Protein AF-A0A9P3NGM6-F1 (afdb_monomer_lite)

Foldseek 3Di:
DQDQANEPPGDGNPVPPVVVLVVVVVCVVVPDDAAEAEDQAAQLNQFPCSAQQEDADFQDFTGDLVCLLVLLCVQLVVQLCQQPPCPSHDRDAHQEYEYAAQQCVRPRHGPDPDGHGNDDPVSVLVSQVSNVVSCVVSVGNHFYEDDNHAAPVVVVVVPPRDPRHPYYHYHCPDPPDQPLDPVRDGDDDDDD

Structure (mmCIF, N/CA/C/O backbone):
data_AF-A0A9P3NGM6-F1
#
_entry.id   AF-A0A9P3NGM6-F1
#
loop_
_atom_site.group_PDB
_atom_site.id
_atom_site.type_symbol
_atom_site.label_atom_id
_atom_site.label_alt_id
_atom_site.label_comp_id
_atom_site.label_asym_id
_atom_site.label_entity_id
_atom_site.label_seq_id
_atom_site.pdbx_PDB_ins_code
_atom_site.Cartn_x
_atom_site.Cartn_y
_atom_site.Cartn_z
_atom_site.occupancy
_atom_site.B_iso_or_equiv
_atom_site.auth_seq_id
_atom_site.auth_comp_id
_atom_site.auth_asym_id
_atom_site.auth_atom_id
_atom_site.pdbx_PDB_model_num
ATOM 1 N N . MET A 1 1 ? -3.422 -10.072 -10.044 1.00 57.44 1 MET A N 1
ATOM 2 C CA . MET A 1 1 ? -4.865 -10.132 -9.721 1.00 57.44 1 MET A CA 1
ATOM 3 C C . MET A 1 1 ? -5.518 -8.788 -10.032 1.00 57.44 1 MET A C 1
ATOM 5 O O . MET A 1 1 ? -4.798 -7.800 -10.123 1.00 57.44 1 MET A O 1
ATOM 9 N N . PRO A 1 2 ? -6.843 -8.706 -10.247 1.00 73.12 2 PRO A N 1
ATOM 10 C CA . PRO A 1 2 ? -7.509 -7.411 -10.351 1.00 73.12 2 PRO A CA 1
ATOM 11 C C . PRO A 1 2 ? -7.642 -6.774 -8.958 1.00 73.12 2 PRO A C 1
ATOM 13 O O . PRO A 1 2 ? -8.275 -7.360 -8.088 1.00 73.12 2 PRO A O 1
ATOM 16 N N . GLY A 1 3 ? -7.056 -5.591 -8.755 1.00 87.56 3 GLY A N 1
ATOM 17 C CA . GLY A 1 3 ? -7.265 -4.783 -7.545 1.00 87.56 3 GLY A CA 1
ATOM 18 C C . GLY A 1 3 ? -8.588 -4.005 -7.570 1.00 87.56 3 GLY A C 1
ATOM 19 O O . GLY A 1 3 ? -9.432 -4.200 -8.449 1.00 87.56 3 GLY A O 1
ATOM 20 N N . PHE A 1 4 ? -8.756 -3.045 -6.655 1.00 95.44 4 PHE A N 1
ATOM 21 C CA . PHE A 1 4 ? -9.969 -2.216 -6.578 1.00 95.44 4 PHE A CA 1
ATOM 22 C C . PHE A 1 4 ? -10.139 -1.248 -7.755 1.00 95.44 4 PHE A C 1
ATOM 24 O O . PHE A 1 4 ? -11.203 -0.653 -7.894 1.00 95.44 4 PHE A O 1
ATOM 31 N N . LYS A 1 5 ? -9.131 -1.074 -8.616 1.00 95.56 5 LYS A N 1
ATOM 32 C CA . LYS A 1 5 ? -9.192 -0.171 -9.770 1.00 95.56 5 LYS A CA 1
ATOM 33 C C . LYS A 1 5 ? -8.543 -0.811 -11.001 1.00 95.56 5 LYS A C 1
ATOM 35 O O . LYS A 1 5 ? -7.358 -1.142 -10.994 1.00 95.56 5 LYS A O 1
ATOM 40 N N . ALA A 1 6 ? -9.338 -1.004 -12.055 1.00 93.69 6 ALA A N 1
ATOM 41 C CA . ALA A 1 6 ? -8.944 -1.797 -13.224 1.00 93.69 6 ALA A CA 1
ATOM 42 C C . ALA A 1 6 ? -7.950 -1.080 -14.156 1.00 93.69 6 ALA A C 1
ATOM 44 O O . ALA A 1 6 ? -7.075 -1.728 -14.728 1.00 93.69 6 ALA A O 1
ATOM 45 N N . THR A 1 7 ? -8.089 0.241 -14.296 1.00 94.62 7 THR A N 1
ATOM 46 C CA . THR A 1 7 ? -7.238 1.126 -15.106 1.00 94.62 7 THR A CA 1
ATOM 47 C C . THR A 1 7 ? -7.123 2.492 -14.433 1.00 94.62 7 THR A C 1
ATOM 49 O O . THR A 1 7 ? -7.882 2.800 -13.515 1.00 94.62 7 THR A O 1
ATOM 52 N N . GLU A 1 8 ? -6.229 3.346 -14.922 1.00 93.25 8 GLU A N 1
ATOM 53 C CA . GLU A 1 8 ? -6.062 4.719 -14.435 1.00 93.25 8 GLU A CA 1
ATOM 54 C C . GLU A 1 8 ? -7.365 5.544 -14.462 1.00 93.25 8 GLU A C 1
ATOM 56 O O . GLU A 1 8 ? -7.670 6.252 -13.499 1.00 93.25 8 GLU A O 1
ATOM 61 N N . GLN A 1 9 ? -8.167 5.413 -15.523 1.00 95.25 9 GLN A N 1
ATOM 62 C CA . GLN A 1 9 ? -9.415 6.166 -15.715 1.00 95.25 9 GLN A CA 1
ATOM 63 C C . GLN A 1 9 ? -10.650 5.458 -15.137 1.00 95.25 9 GLN A C 1
ATOM 65 O O . GLN A 1 9 ? -11.727 6.051 -15.081 1.00 95.25 9 GLN A O 1
ATOM 70 N N . ALA A 1 10 ? -10.533 4.194 -14.720 1.00 95.06 10 ALA A N 1
ATOM 71 C CA . ALA A 1 10 ? -11.658 3.462 -14.155 1.00 95.06 10 ALA A CA 1
ATOM 72 C C . ALA A 1 10 ? -12.055 4.009 -12.774 1.00 95.06 10 ALA A C 1
ATOM 74 O O . ALA A 1 10 ? -11.213 4.412 -11.969 1.00 95.06 10 ALA A O 1
ATOM 75 N N . GLY A 1 11 ? -13.351 3.956 -12.467 1.00 96.56 11 GLY A N 1
ATOM 76 C CA . GLY A 1 11 ? -13.821 4.107 -11.093 1.00 96.56 11 GLY A CA 1
ATOM 77 C C . GLY A 1 11 ? -13.379 2.933 -10.212 1.00 96.56 11 GLY A C 1
ATOM 78 O O . GLY A 1 11 ? -13.020 1.861 -10.707 1.00 96.56 11 GLY A O 1
ATOM 79 N N . TYR A 1 12 ? -13.442 3.123 -8.894 1.00 97.12 12 TYR A N 1
ATOM 80 C CA . TYR A 1 12 ? -13.217 2.032 -7.952 1.00 97.12 12 TYR A CA 1
ATOM 81 C C . TYR A 1 12 ? -14.314 0.967 -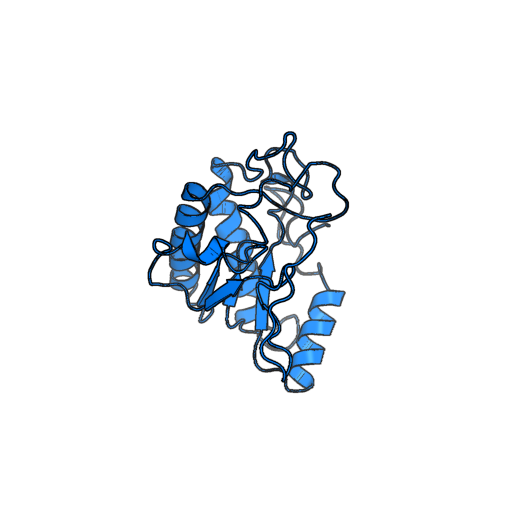8.058 1.00 97.12 12 TYR A C 1
ATOM 83 O O . TYR A 1 12 ? -15.506 1.256 -7.948 1.00 97.12 12 TYR A O 1
ATOM 91 N N . ASN A 1 13 ? -13.903 -0.289 -8.205 1.00 95.75 13 ASN A N 1
ATOM 92 C CA . ASN A 1 13 ? -14.754 -1.452 -8.042 1.00 95.75 13 ASN A CA 1
ATOM 93 C C . ASN A 1 13 ? -14.775 -1.888 -6.572 1.00 95.75 13 ASN A C 1
ATOM 95 O O . ASN A 1 13 ? -14.068 -2.805 -6.153 1.00 95.75 13 ASN A O 1
ATOM 99 N N . TRP A 1 14 ? -15.654 -1.272 -5.788 1.00 95.19 14 TRP A N 1
ATOM 100 C CA . TRP A 1 14 ? -15.840 -1.621 -4.382 1.00 95.19 14 TRP A CA 1
ATOM 101 C C . TRP A 1 14 ? -16.470 -3.005 -4.151 1.00 95.19 14 TRP A C 1
ATOM 103 O O . TRP A 1 14 ? -16.602 -3.417 -3.003 1.00 95.19 14 TRP A O 1
ATOM 113 N N . SER A 1 15 ? -16.830 -3.775 -5.182 1.00 92.81 15 SER A N 1
ATOM 114 C CA . SER A 1 15 ? -17.218 -5.179 -4.996 1.00 92.81 15 SER A CA 1
ATOM 115 C C . SER A 1 15 ? -16.034 -6.154 -5.068 1.00 92.81 15 SER A C 1
ATOM 117 O O . SER A 1 15 ? -16.223 -7.316 -4.707 1.00 92.81 15 SER A O 1
ATOM 119 N N . ALA A 1 16 ? -14.832 -5.712 -5.465 1.00 93.56 16 ALA A N 1
ATOM 120 C CA . ALA A 1 16 ? -13.618 -6.541 -5.532 1.00 93.56 16 ALA A CA 1
ATOM 121 C C . ALA A 1 16 ? -13.225 -7.156 -4.171 1.00 93.56 16 ALA A C 1
ATOM 123 O O . ALA A 1 16 ? -13.731 -6.742 -3.135 1.00 93.56 16 ALA A O 1
ATOM 124 N N . ASP A 1 17 ? -12.366 -8.178 -4.166 1.00 92.00 17 ASP A N 1
ATOM 125 C CA . ASP A 1 17 ? -11.807 -8.812 -2.955 1.00 92.00 17 ASP A CA 1
ATOM 126 C C . ASP A 1 17 ? -12.815 -9.301 -1.896 1.00 92.00 17 ASP A C 1
ATOM 128 O O . ASP A 1 17 ? -12.495 -9.439 -0.713 1.00 92.00 17 ASP A O 1
ATOM 132 N N . ASP A 1 18 ? -14.038 -9.656 -2.309 1.00 93.06 18 ASP A N 1
ATOM 133 C CA . ASP A 1 18 ? -15.101 -10.140 -1.414 1.00 93.06 18 ASP A CA 1
ATOM 134 C C . ASP A 1 18 ? -14.646 -11.276 -0.481 1.00 93.06 18 ASP A C 1
ATOM 136 O O . ASP A 1 18 ? -14.961 -11.284 0.710 1.00 93.06 18 ASP A O 1
ATOM 140 N N . ARG A 1 19 ? -13.840 -12.212 -0.995 1.00 94.12 19 ARG A N 1
ATOM 141 C CA . ARG A 1 19 ? -13.321 -13.335 -0.202 1.00 94.12 19 ARG A CA 1
ATOM 142 C C . ARG A 1 19 ? -12.354 -12.876 0.889 1.00 94.12 19 ARG A C 1
ATOM 144 O O . ARG A 1 19 ? -12.499 -13.312 2.029 1.00 94.12 19 ARG A O 1
ATOM 151 N N . GLN A 1 20 ? -11.410 -11.990 0.571 1.00 93.75 20 GLN A N 1
ATOM 152 C CA . GLN A 1 20 ? -10.463 -11.464 1.559 1.00 93.75 20 GLN A CA 1
ATOM 153 C C . GLN A 1 20 ? -11.188 -10.628 2.618 1.00 93.75 20 GLN A C 1
ATOM 155 O O . GLN A 1 20 ? -10.955 -10.813 3.811 1.00 93.75 20 GLN A O 1
ATOM 160 N N . ARG A 1 21 ? -12.165 -9.804 2.212 1.00 93.69 21 ARG A N 1
ATOM 161 C CA . ARG A 1 21 ? -13.014 -9.057 3.153 1.00 93.69 21 ARG A CA 1
ATOM 162 C C . ARG A 1 21 ? -13.778 -9.968 4.107 1.00 93.69 21 ARG A C 1
ATOM 164 O O . ARG A 1 21 ? -13.832 -9.695 5.304 1.00 93.69 21 ARG A O 1
ATOM 171 N N . LYS A 1 22 ? -14.348 -11.069 3.609 1.00 94.19 22 LYS A N 1
ATOM 172 C CA . LYS A 1 22 ? -15.044 -12.051 4.455 1.00 94.19 22 LYS A CA 1
ATOM 173 C C . LYS A 1 22 ? -14.111 -12.666 5.495 1.00 94.19 22 LYS A C 1
ATOM 175 O O . LYS A 1 22 ? -14.509 -12.769 6.652 1.00 94.19 22 LYS A O 1
ATOM 180 N N . VAL A 1 23 ? -12.881 -13.024 5.116 1.00 96.06 23 VAL A N 1
ATOM 181 C CA . VAL A 1 23 ? -11.865 -13.533 6.056 1.00 96.06 23 VAL A CA 1
ATOM 182 C C . VAL A 1 23 ? -11.509 -12.474 7.101 1.00 96.06 23 VAL A C 1
ATOM 184 O O . VAL A 1 23 ? -11.530 -12.769 8.294 1.00 96.06 23 VAL A O 1
ATOM 187 N N . LEU A 1 24 ? -11.275 -11.233 6.673 1.00 95.50 24 LEU A N 1
ATOM 188 C CA . LEU A 1 24 ? -10.952 -10.104 7.545 1.00 95.50 24 LEU A CA 1
ATOM 189 C C . LEU A 1 24 ? -12.030 -9.870 8.620 1.00 95.50 24 LEU A C 1
ATOM 191 O O . LEU A 1 24 ? -11.740 -9.857 9.818 1.00 95.50 24 LEU A O 1
ATOM 195 N N . PHE A 1 25 ? -13.298 -9.739 8.220 1.00 94.50 25 PHE A N 1
ATOM 196 C CA . PHE A 1 25 ? -14.391 -9.527 9.176 1.00 94.50 25 PHE A CA 1
ATOM 197 C C . PHE A 1 25 ? -14.659 -10.759 10.048 1.00 94.50 25 PHE A C 1
ATOM 199 O O . PHE A 1 25 ? -15.012 -10.618 11.220 1.00 94.50 25 PHE A O 1
ATOM 206 N N . ALA A 1 26 ? -14.453 -11.965 9.513 1.00 95.62 26 ALA A N 1
ATOM 207 C CA . ALA A 1 26 ? -14.552 -13.207 10.269 1.00 95.62 26 ALA A CA 1
ATOM 208 C C . ALA A 1 26 ? -13.467 -13.326 11.353 1.00 95.62 26 ALA A C 1
ATOM 210 O O . ALA A 1 26 ? -13.770 -13.826 12.440 1.00 95.62 26 ALA A O 1
ATOM 211 N N . ALA A 1 27 ? -12.239 -12.872 11.081 1.00 96.81 27 ALA A N 1
ATOM 212 C CA . ALA A 1 27 ? -11.154 -12.819 12.059 1.00 96.81 27 ALA A CA 1
ATOM 213 C C . ALA A 1 27 ? -11.482 -11.831 13.186 1.00 96.81 27 ALA A C 1
ATOM 215 O O . ALA A 1 27 ? -11.437 -12.197 14.361 1.00 96.81 27 ALA A O 1
ATOM 216 N N . ARG A 1 28 ? -11.941 -10.620 12.841 1.00 95.19 28 ARG A N 1
ATOM 217 C CA . ARG A 1 28 ? -12.390 -9.626 13.830 1.00 95.19 28 ARG A CA 1
ATOM 218 C C . ARG A 1 28 ? -13.531 -10.131 14.704 1.00 95.19 28 ARG A C 1
ATOM 220 O O . ARG A 1 28 ? -13.501 -9.967 15.918 1.00 95.19 28 ARG A O 1
ATOM 227 N N . ALA A 1 29 ? -14.531 -10.781 14.110 1.00 95.25 29 ALA A N 1
ATOM 228 C CA . ALA A 1 29 ? -15.649 -11.355 14.860 1.00 95.25 29 ALA A CA 1
ATOM 229 C C . ALA A 1 29 ? -15.215 -12.456 15.847 1.00 95.25 29 ALA A C 1
ATOM 231 O O . ALA A 1 29 ? -15.937 -12.736 16.799 1.00 95.25 29 ALA A O 1
ATOM 232 N N . ARG A 1 30 ? -14.042 -13.066 15.631 1.00 97.50 30 ARG A N 1
ATOM 233 C CA . ARG A 1 30 ? -13.434 -14.073 16.514 1.00 97.50 30 ARG A CA 1
ATOM 234 C C . ARG A 1 30 ? -12.454 -13.483 17.533 1.00 97.50 30 ARG A C 1
ATOM 236 O O . ARG A 1 30 ? -11.846 -14.248 18.271 1.00 97.50 30 ARG A O 1
ATOM 243 N N . GLY A 1 31 ? -12.324 -12.158 17.595 1.00 97.38 31 GLY A N 1
ATOM 244 C CA . GLY A 1 31 ? -11.514 -11.469 18.598 1.00 97.38 31 GLY A CA 1
ATOM 245 C C . GLY A 1 31 ? -10.120 -11.052 18.136 1.00 97.38 31 GLY A C 1
ATOM 246 O O . GLY A 1 31 ? -9.357 -10.584 18.970 1.00 97.38 31 GLY A O 1
ATOM 247 N N . ALA A 1 32 ? -9.782 -11.179 16.846 1.00 97.44 32 ALA A N 1
ATOM 248 C CA . ALA A 1 32 ? -8.593 -10.505 16.329 1.00 97.44 32 ALA A CA 1
ATOM 249 C C . ALA A 1 32 ? -8.764 -8.982 16.468 1.00 97.44 32 ALA A C 1
ATOM 251 O O . ALA A 1 32 ? -9.821 -8.439 16.126 1.00 97.44 32 ALA A O 1
ATOM 252 N N . ASP A 1 33 ? -7.734 -8.317 16.974 1.00 96.50 33 ASP A N 1
ATOM 253 C CA . ASP A 1 33 ? -7.729 -6.892 17.308 1.00 96.50 33 ASP A CA 1
ATOM 254 C C . ASP A 1 33 ? -6.639 -6.098 16.579 1.00 96.50 33 ASP A C 1
ATOM 256 O O . ASP A 1 33 ? -6.723 -4.876 16.551 1.00 96.50 33 ASP A O 1
ATOM 260 N N . THR A 1 34 ? -5.684 -6.786 15.949 1.00 96.81 34 THR A N 1
ATOM 261 C CA . THR A 1 34 ? -4.604 -6.194 15.155 1.00 96.81 34 THR A CA 1
ATOM 262 C C . THR A 1 34 ? -4.780 -6.539 13.677 1.00 96.81 34 THR A C 1
ATOM 264 O O . THR A 1 34 ? -4.889 -7.716 13.319 1.00 96.81 34 THR A O 1
ATOM 267 N N . PHE A 1 35 ? -4.771 -5.530 12.808 1.00 97.75 35 PHE A N 1
ATOM 268 C CA . PHE A 1 35 ? -4.951 -5.671 11.365 1.00 97.75 35 PHE A CA 1
ATOM 269 C C . PHE A 1 35 ? -3.974 -4.788 10.590 1.00 97.75 35 PHE A C 1
ATOM 271 O O . PHE A 1 35 ? -3.855 -3.594 10.844 1.00 97.75 35 PHE A O 1
ATOM 278 N N . GLU A 1 36 ? -3.343 -5.362 9.572 1.00 98.12 36 GLU A N 1
ATOM 279 C CA . GLU A 1 36 ? -2.491 -4.644 8.626 1.00 98.12 36 GLU A CA 1
ATOM 280 C C . GLU A 1 36 ? -3.066 -4.768 7.215 1.00 98.12 36 GLU A C 1
ATOM 282 O O . GLU A 1 36 ? -3.498 -5.847 6.802 1.00 98.12 36 GLU A O 1
ATOM 287 N N . ALA A 1 37 ? -3.073 -3.656 6.484 1.00 97.81 37 ALA A N 1
ATOM 288 C CA . ALA A 1 37 ? -3.239 -3.659 5.038 1.00 97.81 37 ALA A CA 1
ATOM 289 C C . ALA A 1 37 ? -1.848 -3.599 4.403 1.00 97.81 37 ALA A C 1
ATOM 291 O O . ALA A 1 37 ? -1.041 -2.761 4.797 1.00 97.81 37 ALA A O 1
ATOM 292 N N . PHE A 1 38 ? -1.567 -4.453 3.421 1.00 97.50 38 PHE A N 1
ATOM 293 C CA . PHE A 1 38 ? -0.276 -4.464 2.736 1.00 97.50 38 PHE A CA 1
ATOM 294 C C . PHE A 1 38 ? -0.436 -4.670 1.230 1.00 97.50 38 PHE A C 1
ATOM 296 O O . PHE A 1 38 ? -1.475 -5.156 0.772 1.00 97.50 38 PHE A O 1
ATOM 303 N N . ALA A 1 39 ? 0.589 -4.298 0.464 1.00 96.94 39 ALA A N 1
ATOM 304 C CA . ALA A 1 39 ? 0.620 -4.463 -0.983 1.00 96.94 39 ALA A CA 1
ATOM 305 C C . ALA A 1 39 ? 1.906 -5.157 -1.446 1.00 96.94 39 ALA A C 1
ATOM 307 O O . ALA A 1 39 ? 3.011 -4.705 -1.155 1.00 96.94 39 ALA A O 1
ATOM 308 N N . ASN A 1 40 ? 1.748 -6.213 -2.249 1.00 97.19 40 ASN A N 1
ATOM 309 C CA . ASN A 1 40 ? 2.876 -6.862 -2.922 1.00 97.19 40 ASN A CA 1
ATOM 310 C C . ASN A 1 40 ? 3.357 -6.080 -4.148 1.00 97.19 40 ASN A C 1
ATOM 312 O O . ASN A 1 40 ? 4.536 -6.110 -4.494 1.00 97.19 40 ASN A O 1
ATOM 316 N N . SER A 1 41 ? 2.438 -5.404 -4.836 1.00 97.50 41 SER A N 1
ATOM 317 C CA . SER A 1 41 ? 2.723 -4.676 -6.067 1.00 97.50 41 SER A CA 1
ATOM 318 C C . SER A 1 41 ? 1.696 -3.562 -6.289 1.00 97.50 41 SER A C 1
ATOM 320 O O . SER A 1 41 ? 0.538 -3.707 -5.878 1.00 97.50 41 SER A O 1
ATOM 322 N N . PRO A 1 42 ? 2.067 -2.464 -6.967 1.00 97.56 42 PRO A N 1
ATOM 323 C CA . PRO A 1 42 ? 1.102 -1.527 -7.526 1.00 97.56 42 PRO A CA 1
ATOM 324 C C . PRO A 1 42 ? 0.170 -2.212 -8.543 1.00 97.56 42 PRO A C 1
ATOM 326 O O . PRO A 1 42 ? 0.544 -3.212 -9.162 1.00 97.56 42 PRO A O 1
ATOM 329 N N . PRO A 1 43 ? -1.028 -1.658 -8.806 1.00 97.00 43 PRO A N 1
ATOM 330 C CA . PRO A 1 43 ? -1.822 -2.057 -9.964 1.00 97.00 43 PRO A CA 1
ATOM 331 C C . PRO A 1 43 ? -0.990 -2.033 -11.258 1.00 97.00 43 PRO A C 1
ATOM 333 O O . PRO A 1 43 ? -0.248 -1.084 -11.493 1.00 97.00 43 PRO A O 1
ATOM 336 N N . TRP A 1 44 ? -1.152 -3.038 -12.128 1.00 96.81 44 TRP A N 1
ATOM 337 C CA . TRP A 1 44 ? -0.333 -3.228 -13.343 1.00 96.81 44 TRP A CA 1
ATOM 338 C C . TRP A 1 44 ? -0.226 -1.989 -14.249 1.00 96.81 44 TRP A C 1
ATOM 340 O O . TRP A 1 44 ? 0.771 -1.795 -14.935 1.00 96.81 44 TRP A O 1
ATOM 350 N N . TRP A 1 45 ? -1.244 -1.126 -14.269 1.00 96.44 45 TRP A N 1
ATOM 351 C CA . TRP A 1 45 ? -1.242 0.089 -15.086 1.00 96.44 45 TRP A CA 1
ATOM 352 C C . TRP A 1 45 ? -0.299 1.177 -14.536 1.00 96.44 45 TRP A C 1
ATOM 354 O O . TRP A 1 45 ? 0.187 2.012 -15.303 1.00 96.44 45 TRP A O 1
ATOM 364 N N . MET A 1 46 ? 0.037 1.117 -13.243 1.00 98.25 46 MET A N 1
ATOM 365 C CA . MET A 1 46 ? 1.085 1.926 -12.611 1.00 98.25 46 MET A CA 1
ATOM 366 C C . MET A 1 46 ? 2.488 1.329 -12.799 1.00 98.25 46 MET A C 1
ATOM 368 O O . MET A 1 46 ? 3.479 2.015 -12.538 1.00 98.25 46 MET A O 1
ATOM 372 N N . THR A 1 47 ? 2.604 0.062 -13.220 1.00 98.31 47 THR A N 1
ATOM 373 C CA . THR A 1 47 ? 3.908 -0.605 -13.297 1.00 98.31 47 THR A CA 1
ATOM 374 C C . THR A 1 47 ? 4.645 -0.297 -14.593 1.00 98.31 47 THR A C 1
ATOM 376 O O . THR A 1 47 ? 4.035 -0.044 -15.635 1.00 98.31 47 THR A O 1
ATOM 379 N N . VAL A 1 48 ? 5.980 -0.310 -14.538 1.00 98.38 48 VAL A N 1
ATOM 380 C CA . VAL A 1 48 ? 6.847 -0.068 -15.706 1.00 98.38 48 VAL A CA 1
ATOM 381 C C . VAL A 1 48 ? 6.677 -1.186 -16.734 1.00 98.38 48 VAL A C 1
ATOM 383 O O . VAL A 1 48 ? 6.545 -0.925 -17.928 1.00 98.38 48 VAL A O 1
ATOM 386 N N . SER A 1 49 ? 6.640 -2.437 -16.275 1.00 97.75 49 SER A N 1
ATOM 387 C CA . SER A 1 49 ? 6.583 -3.618 -17.138 1.00 97.75 49 SER A CA 1
ATOM 388 C C . SER A 1 49 ? 5.186 -3.934 -17.696 1.00 97.75 49 SER A C 1
ATOM 390 O O . SER A 1 49 ? 5.061 -4.795 -18.582 1.00 97.75 49 SER A O 1
ATOM 392 N N . GLY A 1 50 ? 4.147 -3.275 -17.164 1.00 96.94 50 GLY A N 1
ATOM 393 C CA . GLY A 1 50 ? 2.741 -3.621 -17.378 1.00 96.94 50 GLY A CA 1
ATOM 394 C C . GLY A 1 50 ? 2.319 -4.926 -16.694 1.00 96.94 50 GLY A C 1
ATOM 395 O O . GLY A 1 50 ? 1.266 -5.469 -17.017 1.00 96.94 50 GLY A O 1
ATOM 396 N N . ASP A 1 51 ? 3.148 -5.458 -15.793 1.00 96.94 51 ASP A N 1
ATOM 397 C CA . ASP A 1 51 ? 2.923 -6.695 -15.050 1.00 96.94 51 ASP A CA 1
ATOM 398 C C . ASP A 1 51 ? 3.090 -6.434 -13.545 1.00 96.94 51 ASP A C 1
ATOM 400 O O . ASP A 1 51 ? 3.960 -5.665 -13.125 1.00 96.94 51 ASP A O 1
ATOM 404 N N . VAL A 1 52 ? 2.238 -7.066 -12.739 1.00 97.25 52 VAL A N 1
ATOM 405 C CA . VAL A 1 52 ? 2.284 -7.011 -11.272 1.00 97.25 52 VAL A CA 1
ATOM 406 C C . VAL A 1 52 ? 3.374 -7.902 -10.686 1.00 97.25 52 VAL A C 1
ATOM 408 O O . VAL A 1 52 ? 3.693 -7.734 -9.515 1.00 97.25 52 VAL A O 1
ATOM 411 N N . ALA A 1 53 ? 3.924 -8.845 -11.454 1.00 97.44 53 ALA A N 1
ATOM 412 C CA . ALA A 1 53 ? 4.932 -9.787 -10.969 1.00 97.44 53 ALA A CA 1
ATOM 413 C C . ALA A 1 53 ? 6.342 -9.184 -10.843 1.00 97.44 53 ALA A C 1
ATOM 415 O O . ALA A 1 53 ? 7.182 -9.718 -10.119 1.00 97.44 53 ALA A O 1
ATOM 416 N N . GLY A 1 54 ? 6.606 -8.071 -11.535 1.00 97.81 54 GLY A N 1
ATOM 417 C CA . GLY A 1 54 ? 7.865 -7.346 -11.415 1.00 97.81 54 GLY A CA 1
ATOM 418 C C . GLY A 1 54 ? 8.387 -6.763 -12.724 1.00 97.81 54 GLY A C 1
ATOM 419 O O . GLY A 1 54 ? 7.654 -6.639 -13.709 1.00 97.81 54 GLY A O 1
ATOM 420 N N . ALA A 1 55 ? 9.657 -6.362 -12.714 1.00 97.69 55 ALA A N 1
ATOM 421 C CA . ALA A 1 55 ? 10.289 -5.630 -13.809 1.00 97.69 55 ALA A CA 1
ATOM 422 C C . ALA A 1 55 ? 10.689 -6.540 -14.980 1.00 97.69 55 ALA A C 1
ATOM 424 O O . ALA A 1 55 ? 10.701 -7.765 -14.871 1.00 97.69 55 ALA A O 1
ATOM 425 N N . ALA A 1 56 ? 11.009 -5.942 -16.130 1.00 97.44 56 ALA A N 1
ATOM 426 C CA . ALA A 1 56 ? 11.468 -6.703 -17.291 1.00 97.44 56 ALA A CA 1
ATOM 427 C C . ALA A 1 56 ? 12.868 -7.306 -17.074 1.00 97.44 56 ALA A C 1
ATOM 429 O O . ALA A 1 56 ? 13.114 -8.422 -17.530 1.00 97.44 56 ALA A O 1
ATOM 430 N N . ASN A 1 57 ? 13.750 -6.594 -16.362 1.00 96.31 57 ASN A N 1
ATOM 431 C CA . ASN A 1 57 ? 15.101 -7.048 -16.039 1.00 96.31 57 ASN A CA 1
ATOM 432 C C . ASN A 1 57 ? 15.339 -7.104 -14.523 1.00 96.31 57 ASN A C 1
ATOM 434 O O . ASN A 1 57 ? 14.725 -6.373 -13.743 1.00 96.31 57 ASN A O 1
ATOM 438 N N . TYR A 1 58 ? 16.274 -7.965 -14.115 1.00 93.81 58 TYR A N 1
ATOM 439 C CA . TYR A 1 58 ? 16.624 -8.174 -12.711 1.00 93.81 58 TYR A CA 1
ATOM 440 C C . TYR A 1 58 ? 17.139 -6.885 -12.063 1.00 93.81 58 TYR A C 1
ATOM 442 O O . TYR A 1 58 ? 17.974 -6.185 -12.636 1.00 93.81 58 TYR A O 1
ATOM 450 N N . GLY A 1 59 ? 16.668 -6.591 -10.851 1.00 92.25 59 GLY A N 1
ATOM 451 C CA . GLY A 1 59 ? 17.071 -5.415 -10.078 1.00 92.25 59 GLY A CA 1
ATOM 452 C C . GLY A 1 59 ? 16.458 -4.088 -10.535 1.00 92.25 59 GLY A C 1
ATOM 453 O O . GLY A 1 59 ? 16.613 -3.088 -9.836 1.00 92.25 59 GLY A O 1
ATOM 454 N N . GLU A 1 60 ? 15.745 -4.046 -11.664 1.00 96.25 60 GLU A N 1
ATOM 455 C CA . GLU A 1 60 ? 15.037 -2.839 -12.089 1.00 96.25 60 GLU A CA 1
ATOM 456 C C . GLU A 1 60 ? 13.794 -2.598 -11.230 1.00 96.25 60 GLU A C 1
ATOM 458 O O . GLU A 1 60 ? 13.096 -3.535 -10.838 1.00 96.25 60 GLU A O 1
ATOM 463 N N . GLY A 1 61 ? 13.511 -1.322 -10.955 1.00 97.56 61 GLY A N 1
ATOM 464 C CA . GLY A 1 61 ? 12.284 -0.905 -10.286 1.00 97.56 61 GLY A CA 1
ATOM 465 C C . GLY A 1 61 ? 11.066 -1.082 -11.190 1.00 97.56 61 GLY A C 1
ATOM 466 O O . GLY A 1 61 ? 11.154 -0.872 -12.399 1.00 97.56 61 GLY A O 1
ATOM 467 N N . ASN A 1 62 ? 9.921 -1.441 -10.608 1.00 98.38 62 ASN A N 1
ATOM 468 C CA . ASN A 1 62 ? 8.707 -1.711 -11.381 1.00 98.38 62 ASN A CA 1
ATOM 469 C C . ASN A 1 62 ? 7.553 -0.732 -11.117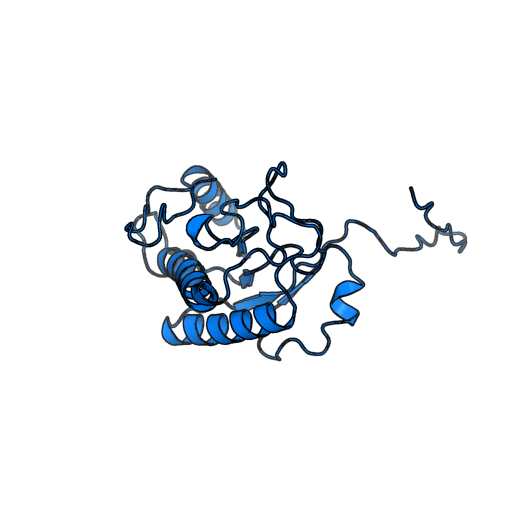 1.00 98.38 62 ASN A C 1
ATOM 471 O O . ASN A 1 62 ? 6.489 -0.905 -11.698 1.00 98.38 62 ASN A O 1
ATOM 475 N N . LEU A 1 63 ? 7.744 0.321 -10.318 1.00 98.62 63 LEU A N 1
ATOM 476 C CA . LEU A 1 63 ? 6.779 1.417 -10.174 1.00 98.62 63 LEU A CA 1
ATOM 477 C C . LEU A 1 63 ? 7.232 2.636 -10.988 1.00 98.62 63 LEU A C 1
ATOM 479 O O . LEU A 1 63 ? 8.321 3.170 -10.762 1.00 98.62 63 LEU A O 1
ATOM 483 N N . LYS A 1 64 ? 6.380 3.097 -11.908 1.00 98.50 64 LYS A N 1
ATOM 484 C CA . LYS A 1 64 ? 6.605 4.336 -12.663 1.00 98.50 64 LYS A CA 1
ATOM 485 C C . LYS A 1 64 ? 6.689 5.531 -11.711 1.00 98.50 64 LYS A C 1
ATOM 487 O O . LYS A 1 64 ? 5.847 5.681 -10.827 1.00 98.50 64 LYS A O 1
ATOM 492 N N . VAL A 1 65 ? 7.684 6.394 -11.905 1.00 97.94 65 VAL A N 1
ATOM 493 C CA . VAL A 1 65 ? 7.939 7.547 -11.019 1.00 97.94 65 VAL A CA 1
ATOM 494 C C . VAL A 1 65 ? 6.760 8.523 -11.022 1.00 97.94 65 VAL A C 1
ATOM 496 O O . VAL A 1 65 ? 6.381 9.049 -9.981 1.00 97.94 65 VAL A O 1
ATOM 499 N N . GLU A 1 66 ? 6.123 8.712 -12.174 1.00 98.25 66 GLU A N 1
ATOM 500 C CA . GLU A 1 66 ? 4.946 9.563 -12.343 1.00 98.25 66 GLU A CA 1
ATOM 501 C C . GLU A 1 66 ? 3.672 9.010 -11.676 1.00 98.25 66 GLU A C 1
ATOM 503 O O . GLU A 1 66 ? 2.703 9.747 -11.521 1.00 98.25 66 GLU A O 1
ATOM 508 N N . TYR A 1 67 ? 3.673 7.745 -11.232 1.00 98.56 67 TYR A N 1
ATOM 509 C CA . TYR A 1 67 ? 2.548 7.119 -10.528 1.00 98.56 67 TYR A CA 1
ATOM 510 C C . TYR A 1 67 ? 2.751 7.009 -9.011 1.00 98.56 67 TYR A C 1
ATOM 512 O O . TYR A 1 67 ? 1.896 6.436 -8.340 1.00 98.56 67 TYR A O 1
ATOM 520 N N . GLU A 1 68 ? 3.828 7.548 -8.432 1.00 98.56 68 GLU A N 1
ATOM 521 C CA . GLU A 1 68 ? 4.077 7.425 -6.985 1.00 98.56 68 GLU A CA 1
ATOM 522 C C . GLU A 1 68 ? 2.950 8.029 -6.134 1.00 98.56 68 GLU A C 1
ATOM 524 O O . GLU A 1 68 ? 2.487 7.395 -5.187 1.00 98.56 68 GLU A O 1
ATOM 529 N N . GLU A 1 69 ? 2.468 9.221 -6.490 1.00 98.50 69 GLU A N 1
ATOM 530 C CA . GLU A 1 69 ? 1.346 9.861 -5.793 1.00 98.50 69 GLU A CA 1
ATOM 531 C C . GLU A 1 69 ? 0.042 9.082 -6.013 1.00 98.50 69 GLU A C 1
ATOM 533 O O . GLU A 1 69 ? -0.683 8.799 -5.064 1.00 98.50 69 GLU A O 1
ATOM 538 N N . ALA A 1 70 ? -0.222 8.641 -7.246 1.00 98.38 70 ALA A N 1
ATOM 539 C CA . ALA A 1 70 ? -1.405 7.842 -7.562 1.00 98.38 70 ALA A CA 1
ATOM 540 C C . ALA A 1 70 ? -1.419 6.491 -6.824 1.00 98.38 70 ALA A C 1
ATOM 542 O O . ALA A 1 70 ? -2.485 6.016 -6.431 1.00 98.38 70 ALA A O 1
ATOM 543 N N . TYR A 1 71 ? -0.251 5.879 -6.617 1.00 98.62 71 TYR A N 1
ATOM 544 C CA . TYR A 1 71 ? -0.096 4.665 -5.821 1.00 98.62 71 TYR A CA 1
ATOM 545 C C . TYR A 1 71 ? -0.451 4.916 -4.354 1.00 98.62 71 TYR A C 1
ATOM 547 O O . TYR A 1 71 ? -1.226 4.161 -3.767 1.00 98.62 71 TYR A O 1
ATOM 555 N N . VAL A 1 72 ? 0.049 6.014 -3.783 1.00 98.62 72 VAL A N 1
ATOM 556 C CA . VAL A 1 72 ? -0.263 6.426 -2.410 1.00 98.62 72 VAL A CA 1
ATOM 557 C C . VAL A 1 72 ? -1.751 6.738 -2.237 1.00 98.62 72 VAL A C 1
ATOM 559 O O . VAL A 1 72 ? -2.365 6.248 -1.284 1.00 98.62 72 VAL A O 1
ATOM 562 N N . GLU A 1 73 ? -2.357 7.497 -3.153 1.00 98.56 73 GLU A N 1
ATOM 563 C CA . GLU A 1 73 ? -3.801 7.756 -3.113 1.00 98.56 73 GLU A CA 1
ATOM 564 C C . GLU A 1 73 ? -4.585 6.449 -3.213 1.00 98.56 73 GLU A C 1
ATOM 566 O O . GLU A 1 73 ? -5.488 6.236 -2.417 1.00 98.56 73 GLU A O 1
ATOM 571 N N . TYR A 1 74 ? -4.203 5.529 -4.105 1.00 98.50 74 TYR A N 1
ATOM 572 C CA . TYR A 1 74 ? -4.872 4.234 -4.225 1.00 98.50 74 TYR A CA 1
ATOM 573 C C . TYR A 1 74 ? -4.854 3.443 -2.911 1.00 98.50 74 TYR A C 1
ATOM 575 O O . TYR A 1 74 ? -5.902 2.988 -2.449 1.00 98.50 74 TYR A O 1
ATOM 583 N N . LEU A 1 75 ? -3.684 3.294 -2.282 1.00 98.75 75 LEU A N 1
ATOM 584 C CA . LEU A 1 75 ? -3.570 2.564 -1.018 1.00 98.75 75 LEU A CA 1
ATOM 585 C C . LEU A 1 75 ? -4.385 3.232 0.097 1.00 98.75 75 LEU A C 1
ATOM 587 O O . LEU A 1 75 ? -5.117 2.564 0.832 1.00 98.75 75 LEU A O 1
ATOM 591 N N . THR A 1 76 ? -4.280 4.555 0.218 1.00 98.69 76 THR A N 1
ATOM 592 C CA . THR A 1 76 ? -4.945 5.299 1.294 1.00 98.69 76 THR A CA 1
ATOM 593 C C . THR A 1 76 ? -6.447 5.466 1.070 1.00 98.69 76 THR A C 1
ATOM 595 O O . THR A 1 76 ? -7.188 5.468 2.049 1.00 98.69 76 THR A O 1
ATOM 598 N N . ASP A 1 77 ? -6.926 5.508 -0.175 1.00 98.44 77 ASP A N 1
ATOM 599 C CA . ASP A 1 77 ? -8.349 5.447 -0.534 1.00 98.44 77 ASP A CA 1
ATOM 600 C C . ASP A 1 77 ? -8.968 4.110 -0.118 1.00 98.44 77 ASP A C 1
ATOM 602 O O . ASP A 1 77 ? -10.077 4.075 0.416 1.00 98.44 77 ASP A O 1
ATOM 606 N N . VAL A 1 78 ? -8.256 2.997 -0.327 1.00 97.62 78 VAL A N 1
ATOM 607 C CA . VAL A 1 78 ? -8.726 1.672 0.100 1.00 97.62 78 VAL A CA 1
ATOM 608 C C . VAL A 1 78 ? -8.810 1.609 1.627 1.00 97.62 78 VAL A C 1
ATOM 610 O O . VAL A 1 78 ? -9.847 1.216 2.163 1.00 97.62 78 VAL A O 1
ATOM 613 N N . VAL A 1 79 ? -7.772 2.048 2.347 1.00 98.12 79 VAL A N 1
ATOM 614 C CA . VAL A 1 79 ? -7.797 2.108 3.823 1.00 98.12 79 VAL A CA 1
ATOM 615 C C . VAL A 1 79 ? -8.905 3.042 4.324 1.00 98.12 79 VAL A C 1
ATOM 617 O O . VAL A 1 79 ? -9.639 2.690 5.249 1.00 98.12 79 VAL A O 1
ATOM 620 N N . GLU A 1 80 ? -9.090 4.202 3.691 1.00 98.00 80 GLU A N 1
ATOM 621 C CA . GLU A 1 80 ? -10.166 5.141 4.011 1.00 98.00 80 GLU A CA 1
ATOM 622 C C . GLU A 1 80 ? -11.546 4.517 3.813 1.00 98.00 80 GLU A C 1
ATOM 624 O O . GLU A 1 80 ? -12.411 4.645 4.684 1.00 98.00 80 GLU A O 1
ATOM 629 N N . LYS A 1 81 ? -11.740 3.804 2.699 1.00 96.88 81 LYS A N 1
ATOM 630 C CA . LYS A 1 81 ? -12.973 3.079 2.397 1.00 96.88 81 LYS A CA 1
ATOM 631 C C . LYS A 1 81 ? -13.302 2.085 3.507 1.00 96.88 81 LYS A C 1
ATOM 633 O O . LYS A 1 81 ? -14.438 2.074 3.970 1.00 96.88 81 LYS A O 1
ATOM 638 N N . PHE A 1 82 ? -12.332 1.299 3.977 1.00 96.62 82 PHE A N 1
ATOM 639 C CA . PHE A 1 82 ? -12.542 0.397 5.114 1.00 96.62 82 PHE A CA 1
ATOM 640 C C . PHE A 1 82 ? -12.877 1.150 6.409 1.00 96.62 82 PHE A C 1
ATOM 642 O O . PHE A 1 82 ? -13.770 0.723 7.142 1.00 96.62 82 PHE A O 1
ATOM 649 N N . ALA A 1 83 ? -12.198 2.263 6.691 1.00 96.56 83 ALA A N 1
ATOM 650 C CA . ALA A 1 83 ? -12.348 2.990 7.949 1.00 96.56 83 ALA A CA 1
ATOM 651 C C . ALA A 1 83 ? -13.677 3.750 8.057 1.00 96.56 83 ALA A C 1
ATOM 653 O O . ALA A 1 83 ? -14.303 3.750 9.120 1.00 96.56 83 ALA A O 1
ATOM 654 N N . LYS A 1 84 ? -14.094 4.413 6.975 1.00 94.88 84 LYS A N 1
ATOM 655 C CA . LYS A 1 84 ? -15.196 5.386 6.991 1.00 94.88 84 LYS A CA 1
ATOM 656 C C . LYS A 1 84 ? -16.503 4.845 6.427 1.00 94.88 84 LYS A C 1
ATOM 658 O O . LYS A 1 84 ? -17.564 5.329 6.815 1.00 94.88 84 LYS A O 1
ATOM 663 N N . ASP A 1 85 ? -16.454 3.865 5.531 1.00 90.44 85 ASP A N 1
ATOM 664 C CA . ASP A 1 85 ? -17.646 3.355 4.864 1.00 90.44 85 ASP A CA 1
ATOM 665 C C . ASP A 1 85 ? -18.098 2.017 5.463 1.00 90.44 85 ASP A C 1
ATOM 667 O O . ASP A 1 85 ? -17.352 1.045 5.560 1.00 90.44 85 ASP A O 1
ATOM 671 N N . THR A 1 86 ? -19.365 1.963 5.858 1.00 87.69 86 THR A N 1
ATOM 672 C CA . THR A 1 86 ? -19.974 0.812 6.532 1.00 87.69 86 THR A CA 1
ATOM 673 C C . THR A 1 86 ? -20.797 -0.075 5.595 1.00 87.69 86 THR A C 1
ATOM 675 O O . THR A 1 86 ? -21.413 -1.035 6.047 1.00 87.69 86 THR A O 1
ATOM 678 N N . SER A 1 87 ? -20.779 0.163 4.280 1.00 87.62 87 SER A N 1
ATOM 679 C CA . SER A 1 87 ? -21.505 -0.653 3.286 1.00 87.62 87 SER A CA 1
ATOM 680 C C . SER A 1 87 ? -21.104 -2.133 3.272 1.00 87.62 87 SER A C 1
ATOM 682 O O . SER A 1 87 ? -21.877 -2.968 2.809 1.00 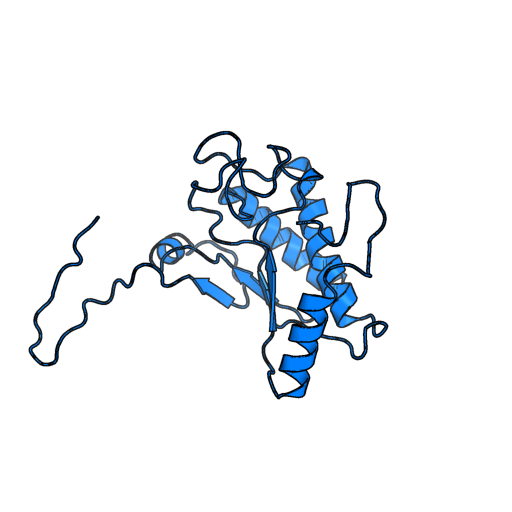87.62 87 SER A O 1
ATOM 684 N N . TRP A 1 88 ? -19.936 -2.490 3.816 1.00 85.38 88 TRP A N 1
ATOM 685 C CA . TRP A 1 88 ? -19.502 -3.882 4.001 1.00 85.38 88 TRP A CA 1
ATOM 686 C C . TRP A 1 88 ? -19.761 -4.435 5.417 1.00 85.38 88 TRP A C 1
ATOM 688 O O . TRP A 1 88 ? -19.288 -5.520 5.749 1.00 85.38 88 TRP A O 1
ATOM 698 N N . GLY A 1 89 ? -20.502 -3.709 6.261 1.00 76.62 89 GLY A N 1
ATOM 699 C CA . GLY A 1 89 ? -20.850 -4.093 7.630 1.00 76.62 89 GLY A CA 1
ATOM 700 C C . GLY A 1 89 ? -20.461 -3.027 8.658 1.00 76.62 89 GLY A C 1
ATOM 701 O O . GLY A 1 89 ? -21.151 -2.028 8.829 1.00 76.62 89 GLY A O 1
ATOM 702 N N . LYS A 1 90 ? -19.369 -3.252 9.397 1.00 77.06 90 LYS A N 1
ATOM 703 C CA . LYS A 1 90 ? -18.805 -2.278 10.352 1.00 77.06 90 LYS A CA 1
ATOM 704 C C . LYS A 1 90 ? -17.541 -1.664 9.758 1.00 77.06 90 LYS A C 1
ATOM 706 O O . LYS A 1 90 ? -16.785 -2.380 9.108 1.00 77.06 90 LYS A O 1
ATOM 711 N N . GLY A 1 91 ? -17.273 -0.392 10.057 1.00 89.19 91 GLY A N 1
ATOM 712 C CA . GLY A 1 91 ? -15.996 0.234 9.703 1.00 89.19 91 GLY A CA 1
ATOM 713 C C . GLY A 1 91 ? -14.824 -0.553 10.297 1.00 89.19 91 GLY A C 1
ATOM 714 O O . GL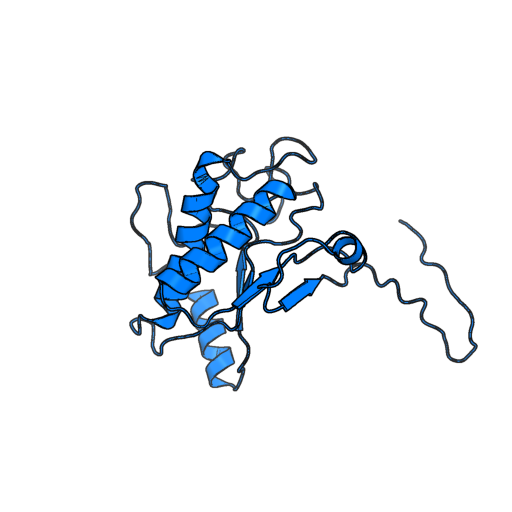Y A 1 91 ? -14.909 -1.036 11.434 1.00 89.19 91 GLY A O 1
ATOM 715 N N . MET A 1 92 ? -13.761 -0.725 9.522 1.00 93.88 92 MET A N 1
ATOM 716 C CA . MET A 1 92 ? -12.525 -1.417 9.876 1.00 93.88 92 MET A CA 1
ATOM 717 C C . MET A 1 92 ? -11.373 -0.418 9.855 1.00 93.88 92 MET A C 1
ATOM 719 O O . MET A 1 92 ? -11.098 0.186 8.825 1.00 93.88 92 MET A O 1
ATOM 723 N N . VAL A 1 93 ? -10.685 -0.271 10.982 1.00 95.94 93 VAL A N 1
ATOM 724 C CA . VAL A 1 93 ? -9.461 0.528 11.062 1.00 95.94 93 VAL A CA 1
ATOM 725 C C . VAL A 1 93 ? -8.295 -0.445 11.103 1.00 95.94 93 VAL A C 1
ATOM 727 O O . VAL A 1 93 ? -8.271 -1.314 11.969 1.00 95.94 93 VAL A O 1
ATOM 730 N N . PHE A 1 94 ? -7.372 -0.307 10.158 1.00 98.06 94 PHE A N 1
ATOM 731 C CA . PHE A 1 94 ? -6.096 -1.013 10.190 1.00 98.06 94 PHE A CA 1
ATOM 732 C C . PHE A 1 94 ? -5.131 -0.278 11.118 1.00 98.06 94 PHE A C 1
ATOM 734 O O . PHE A 1 94 ? -5.082 0.957 11.095 1.00 98.06 94 PHE A O 1
ATOM 741 N N . ASP A 1 95 ? -4.356 -1.026 11.895 1.00 98.44 95 ASP A N 1
ATOM 742 C CA . ASP A 1 95 ? -3.272 -0.502 12.723 1.00 98.44 95 ASP A CA 1
ATOM 743 C C . ASP A 1 95 ? -2.151 0.048 11.850 1.00 98.44 95 ASP A C 1
ATOM 745 O O . ASP A 1 95 ? -1.635 1.132 12.118 1.00 98.44 95 ASP A O 1
ATOM 749 N N . THR A 1 96 ? -1.811 -0.672 10.777 1.00 98.44 96 THR A N 1
ATOM 750 C CA . THR A 1 96 ? -0.763 -0.280 9.834 1.00 98.44 96 THR A CA 1
ATOM 751 C C . THR A 1 96 ? -1.183 -0.446 8.376 1.00 98.44 96 THR A C 1
ATOM 753 O O . THR A 1 96 ? -1.957 -1.336 8.015 1.00 98.44 96 THR A O 1
ATOM 756 N N . LEU A 1 97 ? -0.646 0.438 7.537 1.00 98.56 97 LEU A N 1
ATOM 757 C CA . LEU A 1 97 ? -0.547 0.283 6.091 1.00 98.56 97 LEU A CA 1
ATOM 758 C C . LEU A 1 97 ? 0.928 0.041 5.738 1.00 98.56 97 LEU A C 1
ATOM 760 O O . LEU A 1 97 ? 1.773 0.876 6.059 1.00 98.56 97 LEU A O 1
ATOM 764 N N . GLU A 1 98 ? 1.218 -1.076 5.076 1.00 97.19 98 GLU A N 1
ATOM 765 C CA . GLU A 1 98 ?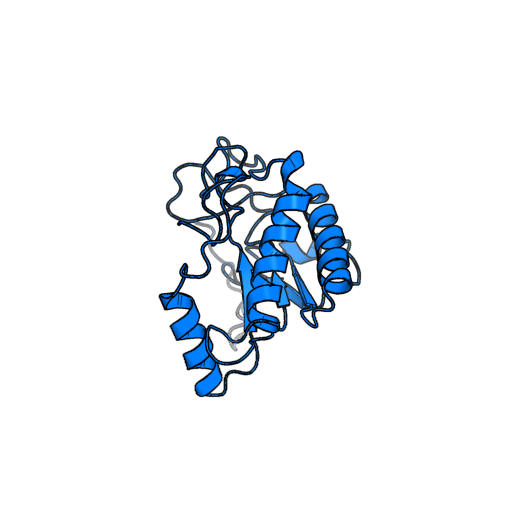 2.534 -1.438 4.539 1.00 97.19 98 GLU A CA 1
ATOM 766 C C . GLU A 1 98 ? 2.523 -1.291 3.003 1.00 97.19 98 GLU A C 1
ATOM 768 O O . GLU A 1 98 ? 1.903 -2.096 2.300 1.00 97.19 98 GLU A O 1
ATOM 773 N N . PRO A 1 99 ? 3.171 -0.258 2.439 1.00 97.06 99 PRO A N 1
ATOM 774 C CA . PRO A 1 99 ? 3.170 -0.043 0.995 1.00 97.06 99 PRO A CA 1
ATOM 775 C C . PRO A 1 99 ? 4.056 -1.019 0.209 1.00 97.06 99 PRO A C 1
ATOM 777 O O . PRO A 1 99 ? 4.055 -0.937 -1.023 1.00 97.06 99 PRO A O 1
ATOM 780 N N . PHE A 1 100 ? 4.853 -1.865 0.872 1.00 95.38 100 PHE A N 1
ATOM 781 C CA . PHE A 1 100 ? 5.902 -2.657 0.229 1.00 95.38 100 PHE A CA 1
ATOM 782 C C . PHE A 1 100 ? 5.964 -4.098 0.739 1.00 95.38 100 PHE A C 1
ATOM 784 O O . PHE A 1 100 ? 5.761 -4.358 1.915 1.00 95.38 100 PHE A O 1
ATOM 791 N N . ASN A 1 101 ? 6.368 -5.020 -0.132 1.00 95.44 101 ASN A N 1
ATOM 792 C CA . ASN A 1 101 ? 6.771 -6.373 0.247 1.00 95.44 101 ASN A CA 1
ATOM 793 C C . ASN A 1 101 ? 8.086 -6.699 -0.461 1.00 95.44 101 ASN A C 1
ATOM 795 O O . ASN A 1 101 ? 8.133 -6.707 -1.694 1.00 95.44 101 ASN A O 1
ATOM 799 N N . GLU A 1 102 ? 9.155 -6.943 0.299 1.00 93.44 102 GLU A N 1
ATOM 800 C CA . GLU A 1 102 ? 10.466 -7.358 -0.223 1.00 93.44 102 GLU A CA 1
ATOM 801 C C . GLU A 1 102 ? 11.000 -6.448 -1.350 1.00 93.44 102 GLU A C 1
ATOM 803 O O . GLU A 1 102 ? 11.606 -6.895 -2.324 1.00 93.44 102 GLU A O 1
ATOM 808 N N . ALA A 1 103 ? 10.752 -5.140 -1.257 1.00 92.44 103 ALA A N 1
ATOM 809 C CA . ALA A 1 103 ? 10.937 -4.236 -2.395 1.00 92.44 103 ALA A CA 1
ATOM 810 C C . ALA A 1 103 ? 12.407 -3.946 -2.758 1.00 92.44 103 ALA A C 1
ATOM 812 O O . ALA A 1 103 ? 12.690 -3.482 -3.864 1.00 92.44 103 ALA A O 1
ATOM 813 N N . LEU A 1 104 ? 13.348 -4.203 -1.844 1.00 89.38 104 LEU A N 1
ATOM 814 C CA . LEU A 1 104 ? 14.782 -3.923 -2.027 1.00 89.38 104 LEU A CA 1
ATOM 815 C C . LEU A 1 104 ? 15.579 -5.102 -2.594 1.00 89.38 104 LEU A C 1
ATOM 817 O O . LEU A 1 104 ? 16.791 -5.002 -2.768 1.00 89.38 104 LEU A O 1
ATOM 821 N N . GLU A 1 105 ? 14.911 -6.214 -2.862 1.00 85.38 105 GLU A N 1
ATOM 822 C CA . GLU A 1 105 ? 15.569 -7.498 -3.056 1.00 85.38 105 GLU A CA 1
ATOM 823 C C . GLU A 1 105 ? 15.957 -7.781 -4.521 1.00 85.38 105 GLU A C 1
ATOM 825 O O . GLU A 1 105 ? 16.884 -8.538 -4.811 1.00 85.38 105 GLU A O 1
ATOM 830 N N . GLY A 1 106 ? 15.289 -7.121 -5.470 1.00 89.62 106 GLY A N 1
ATOM 831 C CA . GLY A 1 106 ? 15.665 -7.117 -6.886 1.00 89.62 106 GLY A CA 1
ATOM 832 C C . GLY A 1 106 ? 15.151 -8.302 -7.710 1.00 89.62 106 GLY A C 1
ATOM 833 O O . GLY A 1 106 ? 15.231 -8.251 -8.939 1.00 89.62 106 GLY A O 1
ATOM 834 N N . TRP A 1 107 ? 14.592 -9.343 -7.085 1.00 92.50 107 TRP A N 1
ATOM 835 C CA . TRP A 1 107 ? 14.152 -10.565 -7.774 1.00 92.50 107 TRP A CA 1
ATOM 836 C C . TRP A 1 107 ? 12.746 -10.517 -8.371 1.00 92.50 107 TRP A C 1
ATOM 838 O O . TRP A 1 107 ? 12.356 -11.463 -9.059 1.00 92.50 107 TRP A O 1
ATOM 848 N N . TRP A 1 108 ? 11.971 -9.455 -8.143 1.00 97.38 108 TRP A N 1
ATOM 849 C CA . TRP A 1 108 ? 10.633 -9.352 -8.725 1.00 97.38 108 TRP A CA 1
ATOM 850 C C . TRP A 1 108 ? 10.713 -9.129 -10.236 1.00 97.38 108 TRP A C 1
ATOM 852 O O . TRP A 1 108 ? 11.138 -8.068 -10.700 1.00 97.38 108 TRP A O 1
ATOM 862 N N . MET A 1 109 ? 10.266 -10.125 -11.003 1.00 97.81 109 MET A N 1
ATOM 863 C CA . MET A 1 109 ? 10.403 -10.197 -12.457 1.00 97.81 109 MET A CA 1
ATOM 864 C C . MET A 1 109 ? 9.057 -10.429 -13.147 1.00 97.81 109 MET A C 1
ATOM 866 O O . MET A 1 109 ? 8.215 -11.203 -12.686 1.00 97.81 109 MET A O 1
ATOM 870 N N . LYS A 1 110 ? 8.887 -9.796 -14.309 1.00 97.62 110 LYS A N 1
ATOM 871 C CA . LYS A 1 110 ? 7.747 -9.978 -15.211 1.00 97.62 110 LYS A CA 1
ATOM 872 C C . LYS A 1 110 ? 7.540 -11.458 -15.541 1.00 97.62 110 LYS A C 1
ATOM 874 O O . LYS A 1 110 ? 8.500 -12.177 -15.814 1.00 97.62 110 LYS A O 1
ATOM 879 N N . GLY A 1 111 ? 6.283 -11.903 -15.557 1.00 96.56 111 GLY A N 1
ATOM 880 C CA . GLY A 1 111 ? 5.934 -13.312 -15.761 1.00 96.56 111 GLY A CA 1
ATOM 881 C C . GLY A 1 111 ? 6.206 -14.222 -14.556 1.00 96.56 111 GLY A C 1
ATOM 882 O O . GLY A 1 111 ? 6.089 -15.440 -14.686 1.00 96.56 111 GLY A O 1
ATOM 883 N N . GLY A 1 112 ? 6.564 -13.660 -13.397 1.00 94.75 112 GLY A N 1
ATOM 884 C CA . GLY A 1 112 ? 6.686 -14.396 -12.141 1.00 94.75 112 GLY A CA 1
ATOM 885 C C . GLY A 1 112 ? 5.361 -15.007 -11.665 1.00 94.75 112 GLY A C 1
ATOM 886 O O . GLY A 1 112 ? 4.272 -14.600 -12.065 1.00 94.75 112 GLY A O 1
ATOM 887 N N . GLY A 1 113 ? 5.455 -16.005 -10.782 1.00 95.31 113 GLY A N 1
ATOM 888 C CA . GLY A 1 113 ? 4.294 -16.749 -10.274 1.00 95.31 113 GLY A CA 1
ATOM 889 C C . GLY A 1 113 ? 3.465 -16.031 -9.200 1.00 95.31 113 GLY A C 1
ATOM 890 O O . GLY A 1 113 ? 2.437 -16.561 -8.784 1.00 95.31 113 GLY A O 1
ATOM 891 N N . GLN A 1 114 ? 3.900 -14.858 -8.734 1.00 95.88 114 GLN A N 1
ATOM 892 C CA . GLN A 1 114 ? 3.209 -14.050 -7.727 1.00 95.88 114 GLN A CA 1
ATOM 893 C C . GLN A 1 114 ? 3.415 -12.553 -7.983 1.00 95.88 114 GLN A C 1
ATOM 895 O O . GLN A 1 114 ? 4.287 -12.173 -8.760 1.00 95.88 114 GLN A O 1
ATOM 900 N N . GLU A 1 115 ? 2.605 -11.717 -7.332 1.00 97.00 115 GLU A N 1
ATOM 901 C CA . GLU A 1 115 ? 2.768 -10.260 -7.362 1.00 97.00 115 GLU A CA 1
ATOM 902 C C . GLU A 1 115 ? 4.015 -9.841 -6.582 1.00 97.00 115 GLU A C 1
ATOM 904 O O . GLU A 1 115 ? 4.317 -10.421 -5.541 1.00 97.00 115 GLU A O 1
ATOM 909 N N . GLY A 1 116 ? 4.702 -8.816 -7.073 1.00 97.19 116 GLY A N 1
ATOM 910 C CA . GLY A 1 116 ? 5.907 -8.280 -6.468 1.00 97.19 116 GLY A CA 1
ATOM 911 C C . GLY A 1 116 ? 6.403 -7.035 -7.195 1.00 97.19 116 GLY A C 1
ATOM 912 O O . GLY A 1 116 ? 6.192 -6.864 -8.399 1.00 97.19 116 GLY A O 1
ATOM 913 N N . CYS A 1 117 ? 7.066 -6.137 -6.473 1.00 97.56 117 CYS A N 1
ATOM 914 C CA . CYS A 1 117 ? 7.573 -4.904 -7.055 1.00 97.56 117 CYS A CA 1
ATOM 915 C C . CYS A 1 117 ? 8.893 -4.497 -6.410 1.00 97.56 117 CYS A C 1
ATOM 917 O O . CYS A 1 117 ? 8.935 -4.097 -5.249 1.00 97.56 117 CYS A O 1
ATOM 919 N N . ASN A 1 118 ? 9.966 -4.513 -7.201 1.00 96.44 118 ASN A N 1
ATOM 920 C CA . ASN A 1 118 ? 11.199 -3.847 -6.808 1.00 96.44 118 ASN A CA 1
ATOM 921 C C . ASN A 1 118 ? 10.942 -2.334 -6.766 1.00 96.44 118 ASN A C 1
ATOM 923 O O . ASN A 1 118 ? 10.432 -1.759 -7.735 1.00 96.44 118 ASN A O 1
ATOM 927 N N . ILE A 1 119 ? 11.300 -1.685 -5.662 1.00 95.12 119 ILE A N 1
ATOM 928 C CA . ILE A 1 119 ? 11.195 -0.235 -5.488 1.00 95.12 119 ILE A CA 1
ATOM 929 C C . ILE A 1 119 ? 12.490 0.239 -4.843 1.00 95.12 119 ILE A C 1
ATOM 931 O O . ILE A 1 119 ? 12.860 -0.180 -3.751 1.00 95.12 119 ILE A O 1
ATOM 935 N N . GLY A 1 120 ? 13.197 1.130 -5.536 1.00 91.44 120 GLY A N 1
ATOM 936 C CA . GLY A 1 120 ? 14.473 1.645 -5.054 1.00 91.44 120 GLY A CA 1
ATOM 937 C C . GLY A 1 120 ? 14.317 2.472 -3.776 1.00 91.44 120 GLY A C 1
ATOM 938 O O . GLY A 1 120 ? 13.324 3.172 -3.580 1.00 91.44 120 GLY A O 1
ATOM 939 N N . PHE A 1 121 ? 15.351 2.474 -2.935 1.00 88.19 121 PHE A N 1
ATOM 940 C CA . PHE A 1 121 ? 15.335 3.119 -1.617 1.00 88.19 121 PHE A CA 1
ATOM 941 C C . PHE A 1 121 ? 14.849 4.585 -1.621 1.00 88.19 121 PHE A C 1
ATOM 943 O O . PHE A 1 121 ? 14.047 4.990 -0.781 1.00 88.19 121 PHE A O 1
ATOM 950 N N . GLN A 1 122 ? 15.295 5.398 -2.589 1.00 90.12 122 GLN A N 1
ATOM 951 C CA . GLN A 1 122 ? 14.871 6.804 -2.685 1.00 90.12 122 GLN A CA 1
ATOM 952 C C . GLN A 1 122 ? 13.389 6.949 -3.050 1.00 90.12 122 GLN A C 1
ATOM 954 O O . GLN A 1 122 ? 12.729 7.870 -2.572 1.00 90.12 122 GLN A O 1
ATOM 959 N N . GLN A 1 123 ? 12.867 6.044 -3.878 1.00 94.88 123 GLN A N 1
ATOM 960 C CA . GLN A 1 123 ? 11.453 6.006 -4.236 1.00 94.88 123 GLN A CA 1
ATOM 961 C C . GLN A 1 123 ? 10.606 5.561 -3.039 1.00 94.88 123 GLN A C 1
ATOM 963 O O . GLN A 1 123 ? 9.624 6.227 -2.722 1.00 94.88 123 GLN A O 1
ATOM 968 N N . MET A 1 124 ? 11.042 4.544 -2.284 1.00 93.56 124 MET A N 1
ATOM 969 C CA . MET A 1 124 ? 10.388 4.156 -1.026 1.00 93.56 124 MET A CA 1
ATOM 970 C C . MET A 1 124 ? 10.303 5.330 -0.044 1.00 93.56 124 MET A C 1
ATOM 972 O O . MET A 1 124 ? 9.243 5.589 0.516 1.00 93.56 124 MET A O 1
ATOM 976 N N . LYS A 1 125 ? 11.389 6.099 0.128 1.00 92.06 125 LYS A N 1
ATOM 977 C CA . LYS A 1 125 ? 11.397 7.275 1.014 1.00 92.06 125 LYS A CA 1
ATOM 978 C C . LYS A 1 125 ? 10.353 8.322 0.611 1.00 92.06 125 LYS A C 1
ATOM 980 O O . LYS A 1 125 ? 9.689 8.871 1.491 1.00 92.06 125 LYS A O 1
ATOM 985 N N . ARG A 1 126 ? 10.210 8.607 -0.690 1.00 95.06 126 ARG A N 1
ATOM 986 C CA . ARG A 1 126 ? 9.178 9.530 -1.194 1.00 95.06 126 ARG A CA 1
ATOM 987 C C . ARG A 1 126 ? 7.777 8.989 -0.933 1.00 95.06 126 ARG A C 1
ATOM 989 O O . ARG A 1 126 ? 6.953 9.719 -0.393 1.00 95.06 126 ARG A O 1
ATOM 996 N N . ILE A 1 127 ? 7.538 7.716 -1.244 1.00 96.75 127 ILE A N 1
ATOM 997 C CA . ILE A 1 127 ? 6.245 7.058 -1.021 1.00 96.75 127 ILE A CA 1
ATOM 998 C C . ILE A 1 127 ? 5.865 7.104 0.458 1.00 96.75 127 ILE A C 1
ATOM 1000 O O . ILE A 1 127 ? 4.765 7.530 0.767 1.00 96.75 127 ILE A O 1
ATOM 1004 N N . LEU A 1 128 ? 6.770 6.775 1.385 1.00 95.56 128 LEU A N 1
ATOM 1005 C CA . LEU A 1 128 ? 6.482 6.831 2.824 1.00 95.56 128 LEU A CA 1
ATOM 1006 C C . LEU A 1 128 ? 6.097 8.242 3.292 1.00 95.56 128 LEU A C 1
ATOM 1008 O O . LEU A 1 128 ? 5.157 8.394 4.069 1.00 95.56 128 LEU A O 1
ATOM 1012 N N . LEU A 1 129 ? 6.800 9.275 2.811 1.00 95.56 129 LEU A N 1
ATOM 1013 C CA . LEU A 1 129 ? 6.478 10.677 3.107 1.00 95.56 129 LEU A CA 1
ATOM 1014 C C . LEU A 1 129 ? 5.090 11.066 2.584 1.00 95.56 129 LEU A C 1
ATOM 1016 O O . LEU A 1 129 ? 4.311 11.686 3.306 1.00 95.56 129 LEU A O 1
ATOM 1020 N N . MET A 1 130 ? 4.776 10.684 1.345 1.00 97.62 130 MET A N 1
ATOM 1021 C CA . MET A 1 130 ? 3.469 10.937 0.741 1.00 97.62 130 MET A CA 1
ATOM 1022 C C . MET A 1 130 ? 2.360 10.155 1.452 1.00 97.62 130 MET A C 1
ATOM 1024 O O . MET A 1 130 ? 1.301 10.720 1.709 1.00 97.62 130 MET A O 1
ATOM 1028 N N . THR A 1 131 ? 2.606 8.901 1.843 1.00 97.88 131 THR A N 1
ATOM 1029 C CA . THR A 1 131 ? 1.659 8.082 2.610 1.00 97.88 131 THR A CA 1
ATOM 1030 C C . THR A 1 131 ? 1.332 8.734 3.946 1.00 97.88 131 THR A C 1
ATOM 1032 O O . THR A 1 131 ? 0.156 8.848 4.278 1.00 97.88 131 THR A O 1
ATOM 1035 N N . GLN A 1 132 ? 2.332 9.233 4.681 1.00 97.25 132 GLN A N 1
ATOM 1036 C CA . GLN A 1 132 ? 2.095 9.945 5.943 1.00 97.25 132 GLN A CA 1
ATOM 1037 C C . GLN A 1 132 ? 1.191 11.163 5.727 1.00 97.25 132 GLN A C 1
ATOM 1039 O O . GLN A 1 132 ? 0.160 11.296 6.386 1.00 97.25 132 GLN A O 1
ATOM 1044 N N . ALA A 1 133 ? 1.526 12.006 4.746 1.00 97.62 133 ALA A N 1
ATOM 1045 C CA . ALA A 1 133 ? 0.733 13.187 4.419 1.00 97.62 133 ALA A CA 1
ATOM 1046 C C . ALA A 1 133 ? -0.699 12.833 3.970 1.00 97.62 133 ALA A C 1
ATOM 1048 O O . ALA A 1 133 ? -1.655 13.527 4.320 1.00 97.62 133 ALA A O 1
ATOM 1049 N N . ALA A 1 134 ? -0.875 11.747 3.212 1.00 98.50 134 ALA A N 1
ATOM 1050 C CA . ALA A 1 134 ? -2.181 11.287 2.753 1.00 98.50 134 ALA A CA 1
ATOM 1051 C C . ALA A 1 134 ? -3.046 10.745 3.901 1.00 98.50 134 ALA A C 1
ATOM 1053 O O . ALA A 1 134 ? -4.222 11.104 3.991 1.00 98.50 134 ALA A O 1
ATOM 1054 N N . LEU A 1 135 ? -2.476 9.951 4.813 1.00 98.25 135 LEU A N 1
ATOM 1055 C CA . LEU A 1 135 ? -3.177 9.451 6.001 1.00 98.25 135 LEU A CA 1
ATOM 1056 C C . LEU A 1 135 ? -3.617 10.602 6.921 1.00 98.25 135 LEU A C 1
ATOM 1058 O O . LEU A 1 135 ? -4.771 10.622 7.357 1.00 98.25 135 LEU A O 1
ATOM 1062 N N . GLU A 1 136 ? -2.748 11.594 7.150 1.00 97.94 136 GLU A N 1
ATOM 1063 C CA . GLU A 1 136 ? -3.066 12.802 7.927 1.00 97.94 136 GLU A CA 1
ATOM 1064 C C . GLU A 1 136 ? -4.177 13.630 7.272 1.00 97.94 136 GLU A C 1
ATOM 1066 O O . GLU A 1 136 ? -5.178 13.951 7.918 1.00 97.94 136 GLU A O 1
ATOM 1071 N N . ARG A 1 137 ? -4.054 13.921 5.970 1.00 98.38 137 ARG A N 1
ATOM 1072 C CA . ARG A 1 137 ? -5.070 14.654 5.195 1.00 98.38 137 ARG A CA 1
ATOM 1073 C C . ARG A 1 137 ? -6.428 13.954 5.233 1.00 98.38 137 ARG A C 1
ATOM 1075 O O . ARG A 1 137 ? -7.458 14.619 5.343 1.00 98.38 137 ARG A O 1
ATOM 1082 N N . LYS A 1 138 ? -6.439 12.621 5.167 1.00 98.44 138 LYS A N 1
ATOM 1083 C CA . LYS A 1 138 ? -7.650 11.792 5.255 1.00 98.44 138 LYS A CA 1
ATOM 1084 C C . LYS A 1 138 ? -8.112 11.555 6.697 1.00 98.44 138 LYS A C 1
ATOM 1086 O O . LYS A 1 138 ? -9.172 10.958 6.884 1.00 98.44 138 LYS A O 1
ATOM 1091 N N . GLN A 1 139 ? -7.394 12.048 7.708 1.00 98.12 139 GLN A N 1
ATOM 1092 C CA . GLN A 1 139 ? -7.712 11.886 9.134 1.00 98.12 139 GLN A CA 1
ATOM 1093 C C . GLN A 1 139 ? -7.848 10.411 9.551 1.00 98.12 139 GLN A C 1
ATOM 1095 O O . GLN A 1 139 ? -8.751 10.033 10.304 1.00 98.12 139 GLN A O 1
ATOM 1100 N N . LEU A 1 140 ? -6.976 9.555 9.020 1.00 97.81 140 LEU A N 1
ATOM 1101 C CA . LEU A 1 140 ? -6.947 8.132 9.341 1.00 97.81 140 LEU A CA 1
ATOM 1102 C C . LEU A 1 140 ? -6.050 7.880 10.555 1.00 97.81 140 LEU A C 1
ATOM 1104 O O . LEU A 1 140 ? -5.010 8.507 10.716 1.00 97.81 140 LEU A O 1
ATOM 1108 N N . LYS A 1 141 ? -6.457 6.940 11.415 1.00 96.75 141 LYS A N 1
ATOM 1109 C CA . LYS A 1 141 ? -5.680 6.527 12.602 1.00 96.75 141 LYS A CA 1
ATOM 1110 C C . LYS A 1 141 ? -4.615 5.468 12.297 1.00 96.75 141 LYS A C 1
ATOM 1112 O O . LYS A 1 141 ? -3.899 5.053 13.199 1.00 96.75 141 LYS A O 1
ATOM 1117 N N . THR A 1 142 ? -4.569 5.003 11.055 1.00 98.25 142 THR A N 1
ATOM 1118 C CA . THR A 1 142 ? -3.654 3.968 10.582 1.00 98.25 142 THR A CA 1
ATOM 1119 C C . THR A 1 142 ? -2.224 4.498 10.583 1.00 98.25 142 THR A C 1
ATOM 1121 O O . THR A 1 142 ? -1.968 5.578 10.059 1.00 98.25 142 THR A O 1
ATOM 1124 N N . GLY A 1 143 ? -1.304 3.755 11.193 1.00 97.75 143 GLY A N 1
ATOM 1125 C CA . GLY A 1 143 ? 0.129 4.010 11.116 1.00 97.75 143 GLY A CA 1
ATOM 1126 C C . GLY A 1 143 ? 0.743 3.438 9.839 1.00 97.75 143 GLY A C 1
ATOM 1127 O O . GLY A 1 143 ? 0.075 2.788 9.038 1.00 97.75 143 GLY A O 1
ATOM 1128 N N . ILE A 1 144 ? 2.042 3.650 9.658 1.00 96.69 144 ILE A N 1
ATOM 1129 C CA . ILE A 1 144 ? 2.785 3.096 8.521 1.00 96.69 144 ILE A CA 1
ATOM 1130 C C . ILE A 1 144 ? 3.721 2.003 9.023 1.00 96.69 144 ILE A C 1
ATOM 1132 O O . ILE A 1 144 ? 4.458 2.219 9.992 1.00 96.69 144 ILE A O 1
ATOM 1136 N N . ALA A 1 145 ? 3.695 0.850 8.360 1.00 94.50 145 ALA A N 1
ATOM 1137 C CA . ALA A 1 145 ? 4.729 -0.166 8.487 1.00 94.50 145 ALA A CA 1
ATOM 1138 C C . ALA A 1 145 ? 5.697 -0.093 7.294 1.00 94.50 145 ALA A C 1
ATOM 1140 O O . ALA A 1 145 ? 5.335 0.397 6.222 1.00 94.50 145 ALA A O 1
ATOM 1141 N N . SER A 1 146 ? 6.956 -0.468 7.530 1.00 91.31 146 SER A N 1
ATOM 1142 C CA . SER A 1 146 ? 7.988 -0.638 6.495 1.00 91.31 146 SER A CA 1
ATOM 1143 C C . SER A 1 146 ? 9.134 -1.497 7.039 1.00 91.31 146 SER A C 1
ATOM 1145 O O . SER A 1 146 ? 9.329 -1.567 8.242 1.00 91.31 146 SER A O 1
ATOM 1147 N N . VAL A 1 147 ? 9.991 -2.166 6.280 1.00 85.81 147 VAL A N 1
ATOM 1148 C CA . VAL A 1 147 ? 10.070 -2.273 4.814 1.00 85.81 147 VAL A CA 1
ATOM 1149 C C . VAL A 1 147 ? 9.622 -3.623 4.283 1.00 85.81 147 VAL A C 1
ATOM 1151 O O . VAL A 1 147 ? 9.687 -3.848 3.077 1.00 85.81 147 VAL A O 1
ATOM 1154 N N . ASP A 1 148 ? 9.298 -4.532 5.198 1.00 88.12 148 ASP A N 1
ATOM 1155 C CA . ASP A 1 148 ? 8.931 -5.905 4.901 1.00 88.12 148 ASP A CA 1
ATOM 1156 C C . ASP A 1 148 ? 10.009 -6.647 4.088 1.00 88.12 148 ASP A C 1
ATOM 1158 O O . ASP A 1 148 ? 9.773 -7.269 3.058 1.00 88.12 148 ASP A O 1
ATOM 1162 N N . SER A 1 149 ? 11.260 -6.510 4.532 1.00 84.38 149 SER A N 1
ATOM 1163 C CA . SER A 1 149 ? 12.428 -7.083 3.856 1.00 84.38 149 SER A CA 1
ATOM 1164 C C . SER A 1 149 ? 12.523 -8.593 4.040 1.00 84.38 149 SER A C 1
ATOM 1166 O O . SER A 1 149 ? 12.232 -9.079 5.133 1.00 84.38 149 SER A O 1
ATOM 1168 N N . PHE A 1 150 ? 13.101 -9.304 3.070 1.00 80.44 150 PHE A N 1
ATOM 1169 C CA . PHE A 1 150 ? 13.201 -10.769 3.067 1.00 80.44 150 PHE A CA 1
ATOM 1170 C C . PHE A 1 150 ? 13.955 -11.348 4.279 1.00 80.44 150 PHE A C 1
ATOM 1172 O O . PHE A 1 150 ? 13.643 -12.438 4.766 1.00 80.44 150 PHE A O 1
ATOM 1179 N N . VAL A 1 151 ? 14.947 -10.618 4.805 1.00 73.75 151 VAL A N 1
ATOM 1180 C CA . VAL A 1 151 ? 15.745 -11.035 5.969 1.00 73.75 151 VAL A CA 1
ATOM 1181 C C . VAL A 1 151 ? 16.034 -9.897 6.945 1.00 73.75 151 VAL A C 1
ATOM 1183 O O . VAL A 1 151 ? 16.185 -8.736 6.571 1.00 73.75 151 VAL A O 1
ATOM 1186 N N . GLN A 1 152 ? 16.232 -10.256 8.219 1.00 61.31 152 GLN A N 1
ATOM 1187 C CA . GLN A 1 152 ? 16.533 -9.341 9.334 1.00 61.31 152 GLN A CA 1
ATOM 1188 C C . GLN A 1 152 ? 17.810 -8.490 9.174 1.00 61.31 152 GLN A C 1
ATOM 1190 O O . GLN A 1 152 ? 18.051 -7.592 9.983 1.00 61.31 152 GLN A O 1
ATOM 1195 N N . THR A 1 153 ? 18.650 -8.738 8.165 1.00 58.75 153 THR A N 1
ATOM 1196 C CA . THR A 1 153 ? 19.852 -7.929 7.896 1.00 58.75 153 THR A CA 1
ATOM 1197 C C . THR A 1 153 ? 19.584 -6.691 7.050 1.00 58.75 153 THR A C 1
ATOM 1199 O O . THR A 1 153 ? 20.306 -5.707 7.202 1.00 58.75 153 THR A O 1
ATOM 1202 N N . THR A 1 154 ? 18.545 -6.692 6.218 1.00 57.75 154 THR A N 1
ATOM 1203 C CA . THR A 1 154 ? 18.138 -5.528 5.417 1.00 57.75 154 THR A CA 1
ATOM 1204 C C . THR A 1 154 ? 17.744 -4.319 6.298 1.00 57.75 154 THR A C 1
ATOM 1206 O O . THR A 1 154 ? 18.209 -3.214 6.031 1.00 57.75 154 THR A O 1
ATOM 1209 N N . PRO A 1 155 ? 17.054 -4.478 7.447 1.00 54.31 155 PRO A N 1
ATOM 1210 C CA . PRO A 1 155 ? 16.776 -3.410 8.418 1.00 54.31 155 PRO A CA 1
ATOM 1211 C C . PRO A 1 155 ? 18.008 -2.733 9.021 1.00 54.31 155 PRO A C 1
ATOM 1213 O O . PRO A 1 155 ? 17.942 -1.555 9.368 1.00 54.31 155 PRO A O 1
ATOM 1216 N N . ARG A 1 156 ? 19.164 -3.416 9.115 1.00 51.97 156 ARG A N 1
ATOM 1217 C CA . ARG A 1 156 ? 20.419 -2.755 9.535 1.00 51.97 156 ARG A CA 1
ATOM 1218 C C . ARG A 1 156 ? 20.870 -1.681 8.539 1.00 51.97 156 ARG A C 1
ATOM 1220 O O . ARG A 1 156 ? 21.635 -0.804 8.924 1.00 51.97 156 ARG A O 1
ATOM 1227 N N . GLN A 1 157 ? 20.385 -1.714 7.297 1.00 52.12 157 GLN A N 1
ATOM 1228 C CA . GLN A 1 157 ? 20.636 -0.687 6.281 1.00 52.12 157 GLN A CA 1
ATOM 1229 C C . GLN A 1 157 ? 19.607 0.459 6.325 1.00 52.12 157 GLN A C 1
ATOM 1231 O O . GLN A 1 157 ? 19.787 1.484 5.673 1.00 52.12 157 GLN A O 1
ATOM 1236 N N . ILE A 1 158 ? 18.555 0.324 7.137 1.00 57.12 158 ILE A N 1
ATOM 1237 C CA . ILE A 1 158 ? 17.357 1.177 7.142 1.00 57.12 158 ILE A CA 1
ATOM 1238 C C . ILE A 1 158 ? 17.341 2.086 8.384 1.00 57.12 158 ILE A C 1
ATOM 1240 O O . ILE A 1 158 ? 16.343 2.704 8.732 1.00 57.12 158 ILE A O 1
ATOM 1244 N N . GLY A 1 159 ? 18.506 2.312 9.001 1.00 55.28 159 GLY A N 1
ATOM 1245 C CA . GLY A 1 159 ? 18.686 3.329 10.049 1.00 55.28 159 GLY A CA 1
ATOM 1246 C C . GLY A 1 159 ? 18.385 4.775 9.608 1.00 55.28 159 GLY A C 1
ATOM 1247 O O . GLY A 1 159 ? 18.617 5.703 10.373 1.00 55.28 159 GLY A O 1
ATOM 1248 N N . THR A 1 160 ? 17.905 4.975 8.374 1.00 56.56 160 THR A N 1
ATOM 1249 C CA . THR A 1 160 ? 17.553 6.265 7.772 1.00 56.56 160 THR A CA 1
ATOM 1250 C C . THR A 1 160 ? 16.113 6.342 7.247 1.00 56.56 160 THR A C 1
ATOM 1252 O O . THR A 1 160 ? 15.740 7.394 6.714 1.00 56.56 160 THR A O 1
ATOM 1255 N N . LEU A 1 161 ? 15.288 5.288 7.381 1.00 62.03 161 LEU A N 1
ATOM 1256 C CA . LEU A 1 161 ? 13.854 5.470 7.143 1.00 62.03 161 LEU A CA 1
ATOM 1257 C C . LEU A 1 161 ? 13.245 6.290 8.280 1.00 62.03 161 LEU A C 1
ATOM 1259 O O . LEU A 1 161 ? 13.639 6.208 9.438 1.00 62.03 161 LEU A O 1
ATOM 1263 N N . ASN A 1 162 ? 12.361 7.183 7.869 1.00 65.69 162 ASN A N 1
ATOM 1264 C CA . ASN A 1 162 ? 11.900 8.358 8.595 1.00 65.69 162 ASN A CA 1
ATOM 1265 C C . ASN A 1 162 ? 11.326 8.030 9.999 1.00 65.69 162 ASN A C 1
ATOM 1267 O O . ASN A 1 162 ? 10.656 7.008 10.139 1.00 65.69 162 ASN A O 1
ATOM 1271 N N . PRO A 1 163 ? 11.490 8.895 11.023 1.00 65.12 163 PRO A N 1
ATOM 1272 C CA . PRO A 1 163 ? 10.977 8.684 12.388 1.00 65.12 163 PRO A CA 1
ATOM 1273 C C . PRO A 1 163 ? 9.462 8.456 12.572 1.00 65.12 163 PRO A C 1
ATOM 1275 O O . PRO A 1 163 ? 9.057 8.195 13.700 1.00 65.12 163 PRO A O 1
ATOM 1278 N N . PHE A 1 164 ? 8.615 8.562 11.542 1.00 80.94 164 PHE A N 1
ATOM 1279 C CA . PHE A 1 164 ? 7.156 8.414 11.687 1.00 80.94 164 PHE A CA 1
ATOM 1280 C C . PHE A 1 164 ? 6.625 6.986 11.483 1.00 80.94 164 PHE A C 1
ATOM 1282 O O . PHE A 1 164 ? 5.416 6.774 11.571 1.00 80.94 164 PHE A O 1
ATOM 1289 N N . LEU A 1 165 ? 7.485 6.000 11.194 1.00 89.88 165 LEU A N 1
ATOM 1290 C CA . LEU A 1 165 ? 7.032 4.613 11.066 1.00 89.88 165 LEU A CA 1
ATOM 1291 C C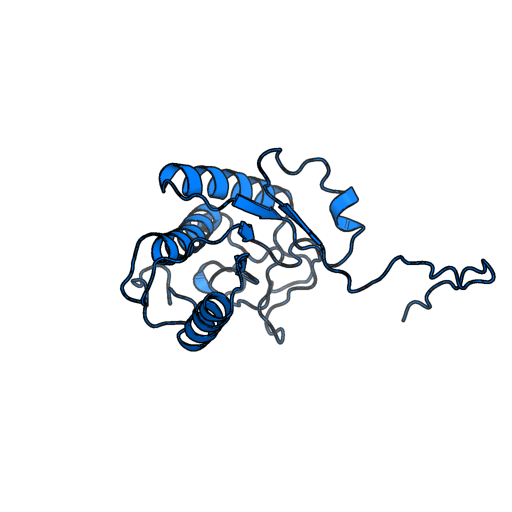 . LEU A 1 165 ? 6.484 4.102 12.403 1.00 89.88 165 LEU A C 1
ATOM 1293 O O . LEU A 1 165 ? 7.161 4.153 13.429 1.00 89.88 165 LEU A O 1
ATOM 1297 N N . ALA A 1 166 ? 5.264 3.567 12.370 1.00 93.44 166 ALA A N 1
ATOM 1298 C CA . ALA A 1 166 ? 4.628 2.951 13.528 1.00 93.44 166 ALA A CA 1
ATOM 1299 C C . ALA A 1 166 ? 5.203 1.555 13.809 1.00 93.44 166 ALA A C 1
ATOM 1301 O O . ALA A 1 166 ? 5.228 1.115 14.959 1.00 93.44 166 ALA A O 1
ATOM 1302 N N . ARG A 1 167 ? 5.676 0.855 12.767 1.00 90.75 167 ARG A N 1
ATOM 1303 C CA . ARG A 1 167 ? 6.253 -0.485 12.888 1.00 90.75 167 ARG A CA 1
ATOM 1304 C C . ARG A 1 167 ? 7.342 -0.737 11.852 1.00 90.75 167 ARG A C 1
ATOM 1306 O O . ARG A 1 167 ? 7.229 -0.309 10.708 1.00 90.75 167 ARG A O 1
ATOM 1313 N N . TYR A 1 168 ? 8.367 -1.482 12.265 1.00 87.94 168 TYR A N 1
ATOM 1314 C CA . TYR A 1 168 ? 9.346 -2.055 11.350 1.00 87.94 168 TYR A CA 1
ATOM 1315 C C . TYR A 1 168 ? 9.017 -3.527 11.075 1.00 87.94 168 TYR A C 1
ATOM 1317 O O . TYR A 1 168 ? 9.076 -4.339 12.000 1.00 87.94 168 TYR A O 1
ATOM 1325 N N . ASN A 1 169 ? 8.687 -3.864 9.827 1.00 88.56 169 ASN A N 1
ATOM 1326 C CA . ASN A 1 169 ? 8.382 -5.228 9.387 1.00 88.56 169 ASN A CA 1
ATOM 1327 C C . ASN A 1 169 ? 9.593 -5.875 8.702 1.00 88.56 169 ASN A C 1
ATOM 1329 O O . ASN A 1 169 ? 10.323 -5.223 7.949 1.00 88.56 169 ASN A O 1
ATOM 1333 N N . VAL A 1 170 ? 9.812 -7.161 8.997 1.00 87.25 170 VAL A N 1
ATOM 1334 C CA . VAL A 1 170 ? 10.921 -7.983 8.492 1.00 87.25 170 VAL A CA 1
ATOM 1335 C C . VAL A 1 170 ? 10.460 -9.430 8.383 1.00 87.25 170 VAL A C 1
ATOM 1337 O O . VAL A 1 170 ? 9.783 -9.935 9.281 1.00 87.25 170 VAL A O 1
ATOM 1340 N N . HIS A 1 171 ? 10.872 -10.125 7.331 1.00 87.12 171 HIS A N 1
ATOM 1341 C CA . HIS A 1 171 ? 10.609 -11.548 7.167 1.00 87.12 171 HIS A CA 1
ATOM 1342 C C . HIS A 1 171 ? 11.730 -12.394 7.788 1.00 87.12 171 HIS A C 1
ATOM 1344 O O . HIS A 1 171 ? 12.836 -11.930 8.093 1.00 87.12 171 HIS A O 1
ATOM 1350 N N . GLY A 1 172 ? 11.402 -13.661 8.042 1.00 83.19 172 GLY A N 1
ATOM 1351 C CA . GLY A 1 172 ? 12.244 -14.611 8.770 1.00 83.19 172 GLY A CA 1
ATOM 1352 C C . GLY A 1 172 ? 12.759 -15.781 7.935 1.00 83.19 172 GLY A C 1
ATOM 1353 O O . GLY A 1 172 ? 13.157 -16.782 8.529 1.00 83.19 172 GLY A O 1
ATOM 1354 N N . TYR A 1 173 ? 12.731 -15.702 6.596 1.00 80.19 173 TYR A N 1
ATOM 1355 C CA . TYR A 1 173 ? 13.016 -16.852 5.720 1.00 80.19 173 TYR A CA 1
ATOM 1356 C C . TYR A 1 173 ? 14.394 -17.467 5.939 1.00 80.19 173 TYR A C 1
ATOM 1358 O O . TYR A 1 173 ? 14.556 -18.681 5.833 1.00 80.19 173 TYR A O 1
ATOM 1366 N N . ILE A 1 174 ? 15.380 -16.643 6.297 1.00 69.81 174 ILE A N 1
ATOM 1367 C CA . ILE A 1 174 ? 16.690 -17.116 6.732 1.00 69.81 174 ILE A CA 1
ATOM 1368 C C . ILE A 1 174 ? 16.873 -16.709 8.189 1.00 69.81 174 ILE A C 1
ATOM 1370 O O . ILE A 1 174 ? 17.122 -15.547 8.517 1.00 69.81 174 ILE A O 1
ATOM 1374 N N . SER A 1 175 ? 16.776 -17.686 9.090 1.00 55.66 175 SER A N 1
ATOM 1375 C CA . SER A 1 175 ? 17.136 -17.471 10.484 1.00 55.66 175 SER A CA 1
ATOM 1376 C C . SER A 1 175 ? 18.655 -17.322 10.593 1.00 55.66 175 SER A C 1
ATOM 1378 O O . SER A 1 175 ? 19.387 -18.290 10.390 1.00 55.66 175 SER A O 1
ATOM 1380 N N . LEU A 1 176 ? 19.147 -16.160 11.025 1.00 53.59 176 LEU A N 1
ATOM 1381 C CA . LEU A 1 176 ? 20.523 -16.038 11.531 1.00 53.59 176 LEU A CA 1
ATOM 1382 C C . LEU A 1 176 ? 20.698 -16.652 12.928 1.00 53.59 176 LEU A C 1
ATOM 1384 O O . LEU A 1 176 ? 21.751 -16.506 13.553 1.00 53.59 176 LEU A O 1
ATOM 1388 N N . ALA A 1 177 ? 19.689 -17.364 13.433 1.00 46.31 177 ALA A N 1
ATOM 1389 C CA . ALA A 1 177 ? 19.832 -18.139 14.643 1.00 46.31 177 ALA A CA 1
ATOM 1390 C C . ALA A 1 177 ? 20.848 -19.262 14.396 1.00 46.31 177 ALA A C 1
ATOM 1392 O O . ALA A 1 177 ? 20.507 -20.359 13.956 1.00 46.31 177 ALA A O 1
ATOM 1393 N N . LYS A 1 178 ? 22.100 -19.012 14.797 1.00 45.44 178 LYS A N 1
ATOM 1394 C CA . LYS A 1 178 ? 22.893 -20.041 15.463 1.00 45.44 178 LYS A CA 1
ATOM 1395 C C . LYS A 1 178 ? 21.996 -20.585 16.570 1.00 45.44 178 LYS A C 1
ATOM 1397 O O . LYS A 1 178 ? 21.923 -19.986 17.644 1.00 45.44 178 LYS A O 1
ATOM 1402 N N . LYS A 1 179 ? 21.262 -21.670 16.315 1.00 42.03 179 LYS A N 1
ATOM 1403 C CA . LYS A 1 179 ? 20.665 -22.438 17.402 1.00 42.03 179 LYS A CA 1
ATOM 1404 C C . LYS A 1 179 ? 21.849 -22.892 18.244 1.00 42.03 179 LYS A C 1
ATOM 1406 O O . LYS A 1 179 ? 22.568 -23.804 17.854 1.00 42.03 179 LYS A O 1
ATOM 1411 N N . ARG A 1 180 ? 22.098 -22.217 19.368 1.00 44.66 180 ARG A N 1
ATOM 1412 C CA . ARG A 1 180 ? 22.869 -22.832 20.440 1.00 44.66 180 ARG A CA 1
ATOM 1413 C C . ARG A 1 180 ? 22.022 -24.018 20.869 1.00 44.66 180 ARG A C 1
ATOM 1415 O O . ARG A 1 180 ? 20.950 -23.836 21.437 1.00 44.66 180 ARG A O 1
ATOM 1422 N N . ASN A 1 181 ? 22.464 -25.217 20.520 1.00 50.34 181 ASN A N 1
ATOM 1423 C CA . ASN A 1 181 ? 22.016 -26.397 21.236 1.00 50.34 181 ASN A CA 1
ATOM 1424 C C . ASN A 1 181 ? 22.436 -26.250 22.710 1.00 50.34 181 ASN A C 1
ATOM 1426 O O . ASN A 1 181 ? 23.322 -25.458 23.044 1.00 50.34 181 ASN A O 1
ATOM 1430 N N . GLU A 1 182 ? 21.811 -27.014 23.600 1.00 48.22 182 GLU A N 1
ATOM 1431 C CA . GLU A 1 182 ? 22.108 -27.009 25.042 1.00 48.22 182 GLU A CA 1
ATOM 1432 C C . GLU A 1 182 ? 23.591 -27.318 25.361 1.00 48.22 182 GLU A C 1
ATOM 1434 O O . GLU A 1 182 ? 24.043 -27.101 26.480 1.00 48.22 182 GLU A O 1
ATOM 1439 N N . SER A 1 183 ? 24.380 -27.752 24.366 1.00 56.12 183 SER A N 1
ATOM 1440 C CA . SER A 1 183 ? 25.824 -28.002 24.448 1.00 56.12 183 SER A CA 1
ATOM 1441 C C . SER A 1 183 ? 26.722 -26.853 23.953 1.00 56.12 183 SER A C 1
ATOM 1443 O O . SER A 1 183 ? 27.946 -26.988 23.957 1.00 56.12 183 SER A O 1
ATOM 1445 N N . GLY A 1 184 ? 26.160 -25.709 23.543 1.00 45.22 184 GLY A N 1
ATOM 1446 C CA . GLY A 1 184 ? 26.915 -24.496 23.204 1.00 45.22 184 GLY A CA 1
ATOM 1447 C C . GLY A 1 184 ? 27.705 -24.545 21.889 1.00 45.22 184 GLY A C 1
ATOM 1448 O O . GLY A 1 184 ? 28.532 -23.660 21.653 1.00 45.22 184 GLY A O 1
ATOM 1449 N N . ARG A 1 185 ? 27.465 -25.531 21.014 1.00 44.56 185 ARG A N 1
ATOM 1450 C CA . ARG A 1 185 ? 28.108 -25.598 19.691 1.00 44.56 185 ARG A CA 1
ATOM 1451 C C . ARG A 1 185 ? 27.309 -24.832 18.641 1.00 44.56 185 ARG A C 1
ATOM 1453 O O . ARG A 1 185 ? 26.085 -24.765 18.678 1.00 44.56 185 ARG A O 1
ATOM 1460 N N . VAL A 1 186 ? 28.046 -24.223 17.716 1.00 46.19 186 VAL A N 1
ATOM 1461 C CA . VAL A 1 186 ? 27.514 -23.442 16.601 1.00 46.19 186 VAL A CA 1
ATOM 1462 C C . VAL A 1 186 ? 27.536 -24.307 15.350 1.00 46.19 186 VAL A C 1
ATOM 1464 O O . VAL A 1 186 ? 28.619 -24.597 14.847 1.00 46.19 186 VAL A O 1
ATOM 1467 N N . ASP A 1 187 ? 26.365 -24.643 14.820 1.00 48.81 187 ASP A N 1
ATOM 1468 C CA . ASP A 1 187 ? 26.254 -25.182 13.466 1.00 48.81 187 ASP A CA 1
ATOM 1469 C C . ASP A 1 187 ? 26.089 -24.020 12.479 1.00 48.81 187 ASP A C 1
ATOM 1471 O O . ASP A 1 187 ? 25.193 -23.183 12.620 1.00 48.81 187 ASP A O 1
ATOM 1475 N N . ASN A 1 188 ? 26.988 -23.933 11.496 1.00 42.28 188 ASN A N 1
ATOM 1476 C CA . ASN A 1 188 ? 26.861 -22.975 10.400 1.00 42.28 188 ASN A CA 1
ATOM 1477 C C . ASN A 1 188 ? 25.850 -23.509 9.370 1.00 42.28 188 ASN A C 1
ATOM 1479 O O . ASN A 1 188 ? 25.952 -24.678 8.984 1.00 42.28 188 ASN A O 1
ATOM 1483 N N . PRO A 1 189 ? 24.911 -22.680 8.879 1.00 46.31 189 PRO A N 1
ATOM 1484 C CA . PRO A 1 189 ? 24.002 -23.100 7.823 1.00 46.31 189 PRO A CA 1
ATOM 1485 C C . PRO A 1 189 ? 24.784 -23.371 6.530 1.00 46.31 189 PRO A C 1
ATOM 1487 O O . PRO A 1 189 ? 25.656 -22.594 6.137 1.00 46.31 189 PRO A O 1
ATOM 1490 N N . LYS A 1 190 ? 24.471 -24.493 5.874 1.00 38.75 190 LYS A N 1
ATOM 1491 C CA . LYS A 1 190 ? 24.932 -24.778 4.513 1.00 38.75 190 LYS A CA 1
ATOM 1492 C C . LYS A 1 190 ? 24.146 -23.894 3.550 1.00 38.75 190 LYS A C 1
ATOM 1494 O O . LYS A 1 190 ? 22.921 -23.951 3.533 1.00 38.75 190 LYS A O 1
ATOM 1499 N N . ILE A 1 191 ? 24.870 -23.089 2.785 1.00 42.34 191 ILE A N 1
ATOM 1500 C CA . ILE A 1 191 ? 24.343 -22.339 1.646 1.00 42.34 191 ILE A CA 1
ATOM 1501 C C . ILE A 1 191 ? 24.047 -23.371 0.545 1.00 42.34 191 ILE A C 1
ATOM 1503 O O . ILE A 1 191 ? 24.932 -24.168 0.222 1.00 42.34 191 ILE A O 1
ATOM 1507 N N . LEU A 1 192 ? 22.806 -23.400 0.051 1.00 37.62 192 LEU A N 1
ATOM 1508 C CA . LEU A 1 192 ? 22.406 -24.088 -1.182 1.00 37.62 192 LEU A CA 1
ATOM 1509 C C . LEU A 1 192 ? 22.352 -23.066 -2.315 1.00 37.62 192 LEU A C 1
ATOM 1511 O O . LEU A 1 192 ? 21.872 -21.944 -2.037 1.00 37.62 192 LEU A O 1
#

pLDDT: mean 87.38, std 16.86, range [37.62, 98.75]

Radius of gyration: 18.24 Å; chains: 1; bounding box: 50×43×42 Å

Secondary structure (DSSP, 8-state):
---SBSSTTSPB-TTTTHHHHHHHHHHHHTT----EEE-SS--GGGBSSS-SS-BSSTT---B-GGGHHHHHHHHHHHHHHHHH--TTSS----SEEE--SSTTSS--BTT-SS------HHHHHHHHHHHHHHHHHTT---EEEEEEESSTTGGGG-TTS-TT-SEEEE--SS-------TT---PPPPP-

Sequence (192 aa):
MPGFKATEQAGYNWSADDRQRKVLFAARARGADTFEAFANSPPWWMTVSGDVAGAANYGEGNLKVEYEEAYVEYLTDVVEKFAKDTSWGKGMVFDTLEPFNEALEGWWMKGGGQEGCNIGFQQMKRILLMTQAALERKQLKTGIASVDSFVQTTPRQIGTLNPFLARYNVHGYISLAKKRNESGRVDNPKIL